Protein AF-A0A2J6TN64-F1 (afdb_monomer_lite)

Structure (mmCIF, N/CA/C/O backbone):
data_AF-A0A2J6TN64-F1
#
_entry.id   AF-A0A2J6TN64-F1
#
loop_
_atom_site.group_PDB
_atom_site.id
_atom_site.type_symbol
_atom_site.label_atom_id
_atom_site.label_alt_id
_atom_site.label_comp_id
_atom_site.label_asym_id
_atom_site.label_entity_id
_atom_site.label_seq_id
_atom_site.pdbx_PDB_ins_code
_atom_site.Cartn_x
_atom_site.Cartn_y
_atom_site.Cartn_z
_atom_site.occupancy
_atom_site.B_iso_or_equiv
_atom_site.auth_seq_id
_atom_site.auth_comp_id
_atom_site.auth_asym_id
_atom_site.auth_atom_id
_atom_site.pdbx_PDB_model_num
ATOM 1 N N . MET A 1 1 ? 0.799 -20.454 -31.797 1.00 39.75 1 MET A N 1
ATOM 2 C CA . MET A 1 1 ? 1.927 -19.644 -31.284 1.00 39.75 1 MET A CA 1
ATOM 3 C C . MET A 1 1 ? 2.114 -18.405 -32.165 1.00 39.75 1 MET A C 1
ATOM 5 O O . MET A 1 1 ? 2.986 -18.404 -33.017 1.00 39.75 1 MET A O 1
ATOM 9 N N . GLY A 1 2 ? 1.266 -17.380 -32.030 1.00 39.69 2 GLY A N 1
ATOM 10 C CA . GLY A 1 2 ? 1.306 -16.207 -32.927 1.00 39.69 2 GLY A CA 1
ATOM 11 C C . GLY A 1 2 ? 0.746 -14.909 -32.337 1.00 39.69 2 GLY A C 1
ATOM 12 O O . GLY A 1 2 ? 0.445 -13.989 -33.087 1.00 39.69 2 GLY A O 1
ATOM 13 N N . GLY A 1 3 ? 0.575 -14.835 -31.012 1.00 35.00 3 GLY A N 1
ATOM 14 C CA . GLY A 1 3 ? -0.055 -13.685 -30.347 1.00 35.00 3 GLY A CA 1
ATOM 15 C C . GLY A 1 3 ? 0.912 -12.594 -29.879 1.00 35.00 3 GLY A C 1
ATOM 16 O O . GLY A 1 3 ? 0.509 -11.448 -29.757 1.00 35.00 3 GLY A O 1
ATOM 17 N N . LEU A 1 4 ? 2.193 -12.913 -29.657 1.00 39.94 4 LEU A N 1
ATOM 18 C CA . LEU A 1 4 ? 3.147 -11.975 -29.040 1.00 39.94 4 LEU A CA 1
ATOM 19 C C . LEU A 1 4 ? 3.969 -11.158 -30.049 1.00 39.94 4 LEU A C 1
ATOM 21 O O . LEU A 1 4 ? 4.579 -10.164 -29.673 1.00 39.94 4 LEU A O 1
ATOM 25 N N . ALA A 1 5 ? 3.957 -11.522 -31.336 1.00 38.16 5 ALA A N 1
ATOM 26 C CA . ALA A 1 5 ? 4.743 -10.835 -32.367 1.00 38.16 5 ALA A CA 1
ATOM 27 C C . ALA A 1 5 ? 4.304 -9.373 -32.601 1.00 38.16 5 ALA A C 1
ATOM 29 O O . ALA A 1 5 ? 5.101 -8.548 -33.038 1.00 38.16 5 ALA A O 1
ATOM 30 N N . TRP A 1 6 ? 3.058 -9.036 -32.267 1.00 38.97 6 TRP A N 1
ATOM 31 C CA . TRP A 1 6 ? 2.484 -7.704 -32.473 1.00 38.97 6 TRP A CA 1
ATOM 32 C C . TRP A 1 6 ? 2.917 -6.703 -31.392 1.00 38.97 6 TRP A C 1
ATOM 34 O O . TRP A 1 6 ? 2.994 -5.511 -31.667 1.00 38.97 6 TRP A O 1
ATOM 44 N N . ILE A 1 7 ? 3.272 -7.182 -30.192 1.00 45.69 7 ILE A N 1
ATOM 45 C CA . ILE A 1 7 ? 3.769 -6.336 -29.092 1.00 45.69 7 ILE A CA 1
ATOM 46 C C . ILE A 1 7 ? 5.156 -5.773 -29.443 1.00 45.69 7 ILE A C 1
ATOM 48 O O . ILE A 1 7 ? 5.442 -4.608 -29.182 1.00 45.69 7 ILE A O 1
ATOM 52 N N . PHE A 1 8 ? 5.992 -6.559 -30.131 1.00 43.53 8 PHE A N 1
ATOM 53 C CA . PHE A 1 8 ? 7.338 -6.141 -30.534 1.00 43.53 8 PHE A CA 1
ATOM 54 C C . PHE A 1 8 ? 7.358 -5.150 -31.708 1.00 43.53 8 PHE A C 1
ATOM 56 O O . PHE A 1 8 ? 8.301 -4.371 -31.830 1.00 43.53 8 PHE A O 1
ATOM 63 N N . ALA A 1 9 ? 6.314 -5.119 -32.542 1.00 42.94 9 ALA A N 1
ATOM 64 C CA . ALA A 1 9 ? 6.225 -4.197 -33.678 1.00 42.94 9 ALA A CA 1
ATOM 65 C C . ALA A 1 9 ? 5.895 -2.743 -33.277 1.00 42.94 9 ALA A C 1
ATOM 67 O O . ALA A 1 9 ? 6.009 -1.842 -34.106 1.00 42.94 9 ALA A O 1
ATOM 68 N N . LEU A 1 10 ? 5.510 -2.499 -32.019 1.00 42.12 10 LEU A N 1
ATOM 69 C CA . LEU A 1 10 ? 5.161 -1.169 -31.503 1.00 42.12 10 LEU A CA 1
ATOM 70 C C . LEU A 1 10 ? 6.298 -0.493 -30.719 1.00 42.12 10 LEU A C 1
ATOM 72 O O . LEU A 1 10 ? 6.188 0.684 -30.387 1.00 42.12 10 LEU A O 1
ATOM 76 N N . LEU A 1 11 ? 7.410 -1.186 -30.451 1.00 44.09 11 LEU A N 1
ATOM 77 C CA . LEU A 1 11 ? 8.512 -0.626 -29.660 1.00 44.09 11 LEU A CA 1
ATOM 78 C C . LEU A 1 11 ? 9.186 0.639 -30.236 1.00 44.09 11 LEU A C 1
ATOM 80 O O . LEU A 1 11 ? 9.565 1.482 -29.426 1.00 44.09 11 LEU A O 1
ATOM 84 N N . PRO A 1 12 ? 9.306 0.868 -31.562 1.00 44.53 12 PRO A N 1
ATOM 85 C CA . PRO A 1 12 ? 9.834 2.142 -32.058 1.00 44.53 12 PRO A CA 1
ATOM 86 C C . PRO A 1 12 ? 8.801 3.291 -32.041 1.00 44.53 12 PRO A C 1
ATOM 88 O O . PRO A 1 12 ? 9.104 4.374 -32.531 1.00 44.53 12 PRO A O 1
ATOM 91 N N . LEU A 1 13 ? 7.594 3.088 -31.491 1.00 45.88 13 LEU A N 1
ATOM 92 C CA . LEU A 1 13 ? 6.501 4.075 -31.464 1.00 45.88 13 LEU A CA 1
ATOM 93 C C . LEU A 1 13 ? 6.151 4.616 -30.067 1.00 45.88 13 LEU A C 1
ATOM 95 O O . LEU A 1 13 ? 5.188 5.372 -29.951 1.00 45.88 13 LEU A O 1
ATOM 99 N N . PHE A 1 14 ? 6.912 4.290 -29.016 1.00 48.31 14 PHE A N 1
ATOM 100 C CA . PHE A 1 14 ? 6.683 4.844 -27.675 1.00 48.31 14 PHE A CA 1
ATOM 101 C C . PHE A 1 14 ? 7.684 5.962 -27.341 1.00 48.31 14 PHE A C 1
ATOM 103 O O . PHE A 1 14 ? 8.689 5.703 -26.687 1.00 48.31 14 PHE A O 1
ATOM 110 N N . PRO A 1 15 ? 7.406 7.234 -27.686 1.00 53.50 15 PRO A N 1
ATOM 111 C CA . PRO A 1 15 ? 8.149 8.369 -27.138 1.00 53.50 15 PRO A CA 1
ATOM 112 C C . PRO A 1 15 ? 7.753 8.674 -25.680 1.00 53.50 15 PRO A C 1
ATOM 114 O O . PRO A 1 15 ? 8.078 9.742 -25.164 1.00 53.50 15 PRO A O 1
ATOM 117 N N . ARG A 1 16 ? 6.992 7.791 -25.014 1.00 63.69 16 ARG A N 1
ATOM 118 C CA . ARG A 1 16 ? 6.484 8.008 -23.657 1.00 63.69 16 ARG A CA 1
ATOM 119 C C . ARG A 1 16 ? 6.961 6.909 -22.712 1.00 63.69 16 ARG A C 1
ATOM 121 O O . ARG A 1 16 ? 6.897 5.739 -23.088 1.00 63.69 16 ARG A O 1
ATOM 128 N N . PRO A 1 17 ? 7.421 7.276 -21.505 1.00 79.62 17 PRO A N 1
ATOM 129 C CA . PRO A 1 17 ? 7.744 6.303 -20.476 1.00 79.62 17 PRO A CA 1
ATOM 130 C C . PRO A 1 17 ? 6.512 5.459 -20.143 1.00 79.62 17 PRO A C 1
ATOM 132 O O . PRO A 1 17 ? 5.396 5.976 -20.107 1.00 79.62 17 PRO A O 1
ATOM 135 N N . ILE A 1 18 ? 6.727 4.167 -19.902 1.00 87.75 18 ILE A N 1
ATOM 136 C CA . ILE A 1 18 ? 5.702 3.282 -19.342 1.00 87.75 18 ILE A CA 1
ATOM 137 C C . ILE A 1 18 ? 5.870 3.348 -17.830 1.00 87.75 18 ILE A C 1
ATOM 139 O O . ILE A 1 18 ? 6.932 2.980 -17.334 1.00 87.75 18 ILE A O 1
ATOM 143 N N . SER A 1 19 ? 4.864 3.827 -17.108 1.00 89.88 19 SER A N 1
ATOM 144 C CA . SER A 1 19 ? 4.916 3.991 -15.655 1.00 89.88 19 SER A CA 1
ATOM 145 C C . SER A 1 19 ? 3.785 3.243 -14.971 1.00 89.88 19 SER A C 1
ATOM 147 O O . SER A 1 19 ? 2.690 3.196 -15.509 1.00 89.88 19 SER A O 1
ATOM 149 N N . ILE A 1 20 ? 4.043 2.684 -13.793 1.00 91.19 20 ILE A N 1
ATOM 150 C CA . ILE A 1 20 ? 3.015 2.158 -12.893 1.00 91.19 20 ILE A CA 1
ATOM 151 C C . ILE A 1 20 ? 3.093 2.944 -11.599 1.00 91.19 20 ILE A C 1
ATOM 153 O O . ILE A 1 20 ? 4.170 3.033 -11.007 1.00 91.19 20 ILE A O 1
ATOM 157 N N . GLU A 1 21 ? 1.959 3.468 -11.156 1.00 92.88 21 GLU A N 1
ATOM 158 C CA . GLU A 1 21 ? 1.824 4.170 -9.886 1.00 92.88 21 GLU A CA 1
ATOM 159 C C . GLU A 1 21 ? 0.807 3.438 -9.011 1.00 92.88 21 GLU A C 1
ATOM 161 O O . GLU A 1 21 ? -0.343 3.246 -9.384 1.00 92.88 21 GLU A O 1
ATOM 166 N N . LEU A 1 22 ? 1.240 2.994 -7.836 1.00 93.50 22 LEU A N 1
ATOM 167 C CA . LEU A 1 22 ? 0.398 2.308 -6.866 1.00 93.50 22 LEU A CA 1
ATOM 168 C C . LEU A 1 22 ? 0.333 3.149 -5.602 1.00 93.50 22 LEU A C 1
ATOM 170 O O . LEU A 1 22 ? 1.370 3.486 -5.032 1.00 93.50 22 LEU A O 1
ATOM 174 N N . ALA A 1 23 ? -0.872 3.423 -5.118 1.00 93.56 23 ALA A N 1
ATOM 175 C CA . ALA A 1 23 ? -1.094 3.939 -3.773 1.00 93.56 23 ALA A CA 1
ATOM 176 C C . ALA A 1 23 ? -1.650 2.811 -2.907 1.00 93.56 23 ALA A C 1
ATOM 178 O O . ALA A 1 23 ? -2.445 2.010 -3.371 1.00 93.56 23 ALA A O 1
ATOM 179 N N . PHE A 1 24 ? -1.254 2.694 -1.648 1.00 93.62 24 PHE A N 1
ATOM 180 C CA . PHE A 1 24 ? -1.770 1.627 -0.790 1.00 93.62 24 PHE A CA 1
ATOM 181 C C . PHE A 1 24 ? -1.695 2.005 0.679 1.00 93.62 24 PHE A C 1
ATOM 183 O O . PHE A 1 24 ? -1.052 2.983 1.054 1.00 93.62 24 PHE A O 1
ATOM 190 N N . TYR A 1 25 ? -2.362 1.216 1.515 1.00 93.19 25 TYR A N 1
ATOM 191 C CA . TYR A 1 25 ? -2.269 1.342 2.961 1.00 93.19 25 TYR A CA 1
ATOM 192 C C . TYR A 1 25 ? -1.431 0.209 3.531 1.00 93.19 25 TYR A C 1
ATOM 194 O O . TYR A 1 25 ? -1.505 -0.926 3.065 1.00 93.19 25 TYR A O 1
ATOM 202 N N . ASP A 1 26 ? -0.660 0.523 4.563 1.00 91.06 26 ASP A N 1
ATOM 203 C CA . ASP A 1 26 ? 0.123 -0.453 5.305 1.00 91.06 26 ASP A CA 1
ATOM 204 C C . ASP A 1 26 ? 0.009 -0.218 6.815 1.00 91.06 26 ASP A C 1
ATOM 206 O O . ASP A 1 26 ? -0.208 0.910 7.271 1.00 91.06 26 ASP A O 1
ATOM 210 N N . LEU A 1 27 ? 0.178 -1.296 7.582 1.00 89.38 27 LEU A N 1
ATOM 211 C CA . LEU A 1 27 ? 0.359 -1.255 9.024 1.00 89.38 27 LEU A CA 1
ATOM 212 C C . LEU A 1 27 ? 1.843 -1.180 9.362 1.00 89.38 27 LEU A C 1
ATOM 214 O O . LEU A 1 27 ? 2.616 -2.096 9.066 1.00 89.38 27 LEU A O 1
ATOM 218 N N . ILE A 1 28 ? 2.219 -0.108 10.048 1.00 85.69 28 ILE A N 1
ATOM 219 C CA . ILE A 1 28 ? 3.572 0.087 10.565 1.00 85.69 28 ILE A CA 1
ATOM 220 C C . ILE A 1 28 ? 3.554 0.121 12.084 1.00 85.69 28 ILE A C 1
ATOM 222 O O . ILE A 1 28 ? 2.599 0.600 12.689 1.00 85.69 28 ILE A O 1
ATOM 226 N N . THR A 1 29 ? 4.636 -0.345 12.697 1.00 85.25 29 THR A N 1
ATOM 227 C CA . THR A 1 29 ? 4.821 -0.292 14.147 1.00 85.25 29 THR A CA 1
ATOM 228 C C . THR A 1 29 ? 5.985 0.636 14.452 1.00 85.25 29 THR A C 1
ATOM 230 O O . THR A 1 29 ? 7.123 0.335 14.098 1.00 85.25 29 THR A O 1
ATOM 233 N N . THR A 1 30 ? 5.715 1.755 15.117 1.00 80.56 30 THR A N 1
ATOM 234 C CA . THR A 1 30 ? 6.707 2.814 15.363 1.00 80.56 30 THR A CA 1
ATOM 235 C C . THR A 1 30 ? 6.557 3.402 16.767 1.00 80.56 30 THR A C 1
ATOM 237 O O . THR A 1 30 ? 5.562 3.164 17.460 1.00 80.56 30 THR A O 1
ATOM 240 N N . LYS A 1 31 ? 7.576 4.128 17.236 1.00 81.25 31 LYS A N 1
ATOM 241 C CA . LYS A 1 31 ? 7.518 4.847 18.514 1.00 81.25 31 LYS A CA 1
ATOM 242 C C . LYS A 1 31 ? 6.714 6.134 18.355 1.00 81.25 31 LYS A C 1
ATOM 244 O O . LYS A 1 31 ? 6.750 6.779 17.314 1.00 81.25 31 LYS A O 1
ATOM 249 N N . ASN A 1 32 ? 6.063 6.585 19.426 1.00 74.06 32 ASN A N 1
ATOM 250 C CA . ASN A 1 32 ? 5.296 7.837 19.382 1.00 74.06 32 ASN A CA 1
ATOM 251 C C . ASN A 1 32 ? 6.161 9.067 19.037 1.00 74.06 32 ASN A C 1
ATOM 253 O O . ASN A 1 32 ? 5.647 10.018 18.472 1.00 74.06 32 ASN A O 1
ATOM 257 N N . SER A 1 33 ? 7.464 9.049 19.336 1.00 75.75 33 SER A N 1
ATOM 258 C CA . SER A 1 33 ? 8.402 10.123 18.968 1.00 75.75 33 SER A CA 1
ATOM 259 C C . SER A 1 33 ? 8.728 10.181 17.472 1.00 75.75 33 SER A C 1
ATOM 261 O O . SER A 1 33 ? 9.169 11.211 16.981 1.00 75.75 33 SER A O 1
ATOM 263 N N . GLU A 1 34 ? 8.555 9.075 16.749 1.00 76.12 34 GLU A N 1
ATOM 264 C CA . GLU A 1 34 ? 8.779 8.985 15.299 1.00 76.12 34 GLU A CA 1
ATOM 265 C C . GLU A 1 34 ? 7.506 9.344 14.509 1.00 76.12 34 GLU A C 1
ATOM 267 O O . GLU A 1 34 ? 7.570 9.597 13.308 1.00 76.12 34 GL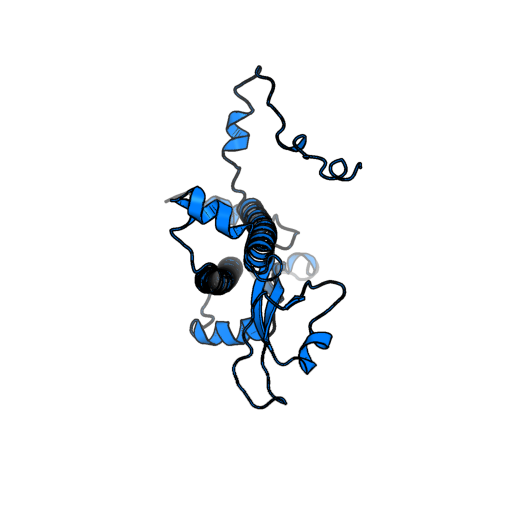U A O 1
ATOM 272 N N . LEU A 1 35 ? 6.359 9.423 15.197 1.00 69.62 35 LEU A N 1
ATOM 273 C CA . LEU A 1 35 ? 5.040 9.707 14.632 1.00 69.62 35 LEU A CA 1
ATOM 274 C C . LEU A 1 35 ? 4.995 11.026 13.860 1.00 69.62 35 LEU A C 1
ATOM 276 O O . LEU A 1 35 ? 4.463 11.079 12.752 1.00 69.62 35 LEU A O 1
ATOM 280 N N . ASP A 1 36 ? 5.534 12.087 14.455 1.00 71.62 36 ASP A N 1
ATOM 281 C CA . ASP A 1 36 ? 5.460 13.428 13.875 1.00 71.62 36 ASP A CA 1
ATOM 282 C C . ASP A 1 36 ? 6.333 13.551 12.621 1.00 71.62 36 ASP A C 1
ATOM 284 O O . ASP A 1 36 ? 6.023 14.344 11.740 1.00 71.62 36 ASP A O 1
ATOM 288 N N . ASN A 1 37 ? 7.354 12.699 12.482 1.00 74.50 37 ASN A N 1
ATOM 289 C CA . ASN A 1 37 ? 8.202 12.652 11.290 1.00 74.50 37 ASN A CA 1
ATOM 290 C C . ASN A 1 37 ? 7.531 11.923 10.115 1.00 74.50 37 ASN A C 1
ATOM 292 O O . ASN A 1 37 ? 7.931 12.104 8.968 1.00 74.50 37 ASN A O 1
ATOM 296 N N . LEU A 1 38 ? 6.543 11.068 10.396 1.00 68.62 38 LEU A N 1
ATOM 297 C CA . LEU A 1 38 ? 5.831 10.283 9.384 1.00 68.62 38 LEU A CA 1
ATOM 298 C C . LEU A 1 38 ? 4.609 11.015 8.829 1.00 68.62 38 LEU A C 1
ATOM 300 O O . LEU A 1 38 ? 4.141 10.701 7.734 1.00 68.62 38 LEU A O 1
ATOM 304 N N . LYS A 1 39 ? 4.084 11.990 9.575 1.00 69.25 39 LYS A N 1
ATOM 305 C CA . LYS A 1 39 ? 3.025 12.865 9.086 1.00 69.25 39 LYS A CA 1
ATOM 306 C C . LYS A 1 39 ? 3.631 13.898 8.156 1.00 69.25 39 LYS A C 1
ATOM 308 O O . LYS A 1 39 ? 4.452 14.715 8.552 1.00 69.25 39 LYS A O 1
ATOM 313 N N . THR A 1 40 ? 3.181 13.877 6.916 1.00 71.81 40 THR A N 1
ATOM 314 C CA . THR A 1 40 ? 3.464 14.938 5.953 1.00 71.81 40 THR A CA 1
ATOM 315 C C . THR A 1 40 ? 2.136 15.472 5.442 1.00 71.81 40 THR A C 1
ATOM 317 O O . THR A 1 40 ? 1.114 14.796 5.565 1.00 71.81 40 THR A O 1
ATOM 320 N N . ASP A 1 41 ? 2.144 16.647 4.820 1.00 75.44 41 ASP A N 1
ATOM 321 C CA . ASP A 1 41 ? 0.937 17.211 4.200 1.00 75.44 41 ASP A CA 1
ATOM 322 C C . ASP A 1 41 ? 0.382 16.330 3.063 1.00 75.44 41 ASP A C 1
ATOM 324 O O . ASP A 1 41 ? -0.765 16.487 2.650 1.00 75.44 41 ASP A O 1
ATOM 328 N N . TYR A 1 42 ? 1.190 15.385 2.571 1.00 69.31 42 TYR A N 1
ATOM 329 C CA . TYR A 1 42 ? 0.887 14.535 1.421 1.00 69.31 42 TYR A CA 1
ATOM 330 C C . TYR A 1 42 ? 0.520 13.096 1.808 1.00 69.31 42 TYR A C 1
ATOM 332 O O . TYR A 1 42 ? -0.282 12.466 1.124 1.00 69.31 42 TYR A O 1
ATOM 340 N N . TRP A 1 43 ? 1.072 12.572 2.908 1.00 76.75 43 TRP A N 1
ATOM 341 C CA . TRP A 1 43 ? 0.868 11.185 3.335 1.00 76.75 43 TRP A CA 1
ATOM 342 C C . TRP A 1 43 ? -0.033 11.101 4.562 1.00 76.75 43 TRP A C 1
ATOM 344 O O . TRP A 1 43 ? 0.306 11.579 5.648 1.00 76.75 43 TRP A O 1
ATOM 354 N N . LYS A 1 44 ? -1.176 10.426 4.402 1.00 85.00 44 LYS A N 1
ATOM 355 C CA . LYS A 1 44 ? -2.109 10.156 5.499 1.00 85.00 44 LYS A CA 1
ATOM 356 C C . LYS A 1 44 ? -1.519 9.092 6.427 1.00 85.00 44 LYS A C 1
ATOM 358 O O . LYS A 1 44 ? -1.309 7.954 6.015 1.00 85.00 44 LYS A O 1
ATOM 363 N N . ALA A 1 45 ? -1.301 9.438 7.691 1.00 87.44 45 ALA A N 1
ATOM 364 C CA . ALA A 1 45 ? -0.836 8.511 8.719 1.00 87.44 45 ALA A CA 1
ATOM 365 C C . ALA A 1 45 ? -1.611 8.723 10.025 1.00 87.44 45 ALA A C 1
ATOM 367 O O . ALA A 1 45 ? -1.744 9.853 10.506 1.00 87.44 45 ALA A O 1
ATOM 368 N N . GLY A 1 46 ? -2.112 7.637 10.614 1.00 85.94 46 GLY A N 1
ATOM 369 C CA . GLY A 1 46 ? -2.947 7.698 11.811 1.00 85.94 46 GLY A CA 1
ATOM 370 C C . GLY A 1 46 ? -2.790 6.487 12.721 1.00 85.94 46 GLY A C 1
ATOM 371 O O . GLY A 1 46 ? -2.482 5.384 12.274 1.00 85.94 46 GLY A O 1
ATOM 372 N N . LYS A 1 47 ? -3.017 6.702 14.021 1.00 85.75 47 LYS A N 1
ATOM 373 C CA . LYS A 1 47 ? -3.129 5.609 14.994 1.00 85.75 47 LYS A CA 1
ATOM 374 C C . LYS A 1 47 ? -4.378 4.788 14.688 1.00 85.75 47 LYS A C 1
ATOM 376 O O . LYS A 1 47 ? -5.409 5.353 14.321 1.00 85.75 47 LYS A O 1
ATOM 381 N N . ILE A 1 48 ? -4.278 3.477 14.861 1.00 86.56 48 ILE A N 1
ATOM 382 C CA . ILE A 1 48 ? -5.420 2.576 14.698 1.00 86.56 48 ILE A CA 1
ATOM 383 C C . ILE A 1 48 ? -6.238 2.483 15.988 1.00 86.56 48 ILE A C 1
ATOM 385 O O . ILE A 1 48 ? -5.748 2.773 17.083 1.00 86.56 48 ILE A O 1
ATOM 389 N N . TYR A 1 49 ? -7.514 2.136 15.855 1.00 78.69 49 TYR A N 1
ATOM 390 C CA . TYR A 1 49 ? -8.447 2.120 16.978 1.00 78.69 49 TYR A CA 1
ATOM 391 C C . TYR A 1 49 ? -8.164 0.946 17.931 1.00 78.69 49 TYR A C 1
ATOM 393 O O . TYR A 1 49 ? -7.836 -0.150 17.502 1.00 78.69 49 TYR A O 1
ATOM 401 N N . SER A 1 50 ? -8.316 1.127 19.245 1.00 66.06 50 SER A N 1
ATOM 402 C CA . SER A 1 50 ? -8.089 0.044 20.226 1.00 66.06 50 SER A CA 1
ATOM 403 C C . SER A 1 50 ? -6.696 -0.611 20.171 1.00 66.06 50 SER A C 1
ATOM 405 O O . SER A 1 50 ? -6.560 -1.774 20.542 1.00 66.06 50 SER A O 1
ATOM 407 N N . ASP A 1 51 ? -5.652 0.104 19.738 1.00 66.00 51 ASP A N 1
ATOM 408 C CA . ASP A 1 51 ? -4.294 -0.430 19.820 1.00 66.00 51 ASP A CA 1
ATOM 409 C C . ASP A 1 51 ? -3.870 -0.533 21.292 1.00 66.00 51 ASP A C 1
ATOM 411 O O . ASP A 1 51 ? -3.534 0.461 21.940 1.00 66.00 51 ASP A O 1
ATOM 415 N N . VAL A 1 52 ? -3.967 -1.741 21.851 1.00 58.72 52 VAL A N 1
ATOM 416 C CA . VAL A 1 52 ? -3.445 -2.040 23.181 1.00 58.72 52 VAL A CA 1
ATOM 417 C C . VAL A 1 52 ? -1.933 -1.946 23.069 1.00 58.72 52 VAL A C 1
ATOM 419 O O . VAL A 1 52 ? -1.302 -2.763 22.402 1.00 58.72 52 VAL A O 1
ATOM 422 N N . VAL A 1 53 ? -1.371 -0.912 23.694 1.00 56.12 53 VAL A N 1
ATOM 423 C CA . VAL A 1 53 ? 0.072 -0.701 23.810 1.00 56.12 53 VAL A CA 1
ATOM 424 C C . VAL A 1 53 ? 0.716 -2.027 24.196 1.00 56.12 53 VAL A C 1
ATOM 426 O O . VAL A 1 53 ? 0.419 -2.565 25.263 1.00 56.12 53 VAL A O 1
ATOM 429 N N . LEU A 1 54 ? 1.582 -2.570 23.332 1.00 55.44 54 LEU A N 1
ATOM 430 C CA . LEU A 1 54 ? 2.423 -3.698 23.722 1.00 55.44 54 LEU A CA 1
ATOM 431 C C . LEU A 1 54 ? 3.167 -3.263 24.990 1.00 55.44 54 LEU A C 1
ATOM 433 O O . LEU A 1 54 ? 3.870 -2.248 24.926 1.00 55.44 54 LEU A O 1
ATOM 437 N N . PRO A 1 55 ? 2.998 -3.959 26.131 1.00 50.28 55 PRO A N 1
ATOM 438 C CA . PRO A 1 55 ? 3.532 -3.525 27.409 1.00 50.28 55 PRO A CA 1
ATOM 439 C C . PRO A 1 55 ? 5.052 -3.608 27.337 1.00 50.28 55 PRO A C 1
ATOM 441 O O . PRO A 1 55 ? 5.679 -4.635 27.569 1.00 50.28 55 PRO A O 1
ATOM 444 N N . THR A 1 56 ? 5.644 -2.496 26.945 1.00 56.12 56 THR A N 1
ATOM 445 C CA . THR A 1 56 ? 7.060 -2.206 27.059 1.00 56.12 56 THR A CA 1
ATOM 446 C C . THR A 1 56 ? 7.128 -0.942 27.884 1.00 56.12 56 THR A C 1
ATOM 448 O O . THR A 1 56 ? 6.266 -0.075 27.736 1.00 56.12 56 THR A O 1
ATOM 451 N N . GLU A 1 57 ? 8.096 -0.893 28.800 1.00 58.84 57 GLU A N 1
ATOM 452 C CA . GLU A 1 57 ? 8.311 0.221 29.725 1.00 58.84 57 GLU A CA 1
ATOM 453 C C . GLU A 1 57 ? 8.011 1.567 29.056 1.00 58.84 57 GLU A C 1
ATOM 455 O O . GLU A 1 57 ? 8.415 1.772 27.912 1.00 58.84 57 GLU A O 1
ATOM 460 N N . GLU A 1 58 ? 7.298 2.460 29.749 1.00 58.91 58 GLU A N 1
ATOM 461 C CA . GLU A 1 58 ? 6.599 3.646 29.212 1.00 58.91 58 GLU A CA 1
ATOM 462 C C . GLU A 1 58 ? 7.405 4.518 28.221 1.00 58.91 58 GLU A C 1
ATOM 464 O O . GLU A 1 58 ? 6.818 5.222 27.402 1.00 58.91 58 GLU A O 1
ATOM 469 N N . SER A 1 59 ? 8.742 4.442 28.223 1.00 59.00 59 SER A N 1
ATOM 470 C CA . SER A 1 59 ? 9.614 5.133 27.260 1.00 59.00 59 SER A CA 1
ATOM 471 C C . SER A 1 59 ? 9.741 4.472 25.871 1.00 59.00 59 SER A C 1
ATOM 473 O O . SER A 1 59 ? 10.233 5.109 24.939 1.00 59.00 59 SER A O 1
ATOM 475 N N . ASN A 1 60 ? 9.301 3.221 25.693 1.00 65.31 60 ASN A N 1
ATOM 476 C CA . ASN A 1 60 ? 9.467 2.431 24.462 1.00 65.31 60 ASN A CA 1
ATOM 477 C C . ASN A 1 60 ? 8.155 1.906 23.863 1.00 65.31 60 ASN A C 1
ATOM 479 O O . ASN A 1 60 ? 8.203 1.085 22.944 1.00 65.31 60 ASN A O 1
ATOM 483 N N . ALA A 1 61 ? 7.008 2.407 24.331 1.00 67.81 61 ALA A N 1
ATOM 484 C CA . ALA A 1 61 ? 5.700 2.056 23.792 1.00 67.81 61 ALA A CA 1
ATOM 485 C C . ALA A 1 61 ? 5.672 2.216 22.261 1.00 67.81 61 ALA A C 1
ATOM 487 O O . ALA A 1 61 ? 5.875 3.309 21.715 1.00 67.81 61 ALA A O 1
ATOM 488 N N . ARG A 1 62 ? 5.436 1.098 21.573 1.00 73.50 62 ARG A N 1
ATOM 489 C CA . ARG A 1 62 ? 5.251 1.050 20.125 1.00 73.50 62 ARG A CA 1
ATOM 490 C C . ARG A 1 62 ? 3.766 1.031 19.810 1.00 73.50 62 ARG A C 1
ATOM 492 O O . ARG A 1 62 ? 3.014 0.294 20.439 1.00 73.50 62 ARG A O 1
ATOM 499 N N . TYR A 1 63 ? 3.389 1.822 18.818 1.00 78.12 63 TYR A N 1
ATOM 500 C CA . TYR A 1 63 ? 2.026 1.919 18.326 1.00 78.12 63 TYR A CA 1
ATOM 501 C C . TYR A 1 63 ? 1.986 1.402 16.898 1.00 78.12 63 TYR A C 1
ATOM 503 O O . TYR A 1 63 ? 2.871 1.709 16.091 1.00 78.12 63 TYR A O 1
ATOM 511 N N . ARG A 1 64 ? 0.950 0.630 16.598 1.00 85.81 64 ARG A N 1
ATOM 512 C CA . ARG A 1 64 ? 0.561 0.301 15.240 1.00 85.81 64 ARG A CA 1
ATOM 513 C C . ARG A 1 64 ? -0.172 1.491 14.634 1.00 85.81 64 ARG A C 1
ATOM 515 O O . ARG A 1 64 ? -0.986 2.171 15.266 1.00 85.81 64 ARG A O 1
ATOM 522 N N . MET A 1 65 ? 0.133 1.751 13.379 1.00 86.94 65 MET A N 1
ATOM 523 C CA . MET A 1 65 ? -0.429 2.854 12.626 1.00 86.94 65 MET A CA 1
ATOM 524 C C . MET A 1 65 ? -0.829 2.395 11.245 1.00 86.94 65 MET A C 1
ATOM 526 O O . MET A 1 65 ? -0.132 1.590 10.634 1.00 86.94 65 MET A O 1
ATOM 530 N N . LEU A 1 66 ? -1.910 2.982 10.751 1.00 91.00 66 LEU A N 1
ATOM 531 C CA . LEU A 1 66 ? -2.303 2.872 9.364 1.00 91.00 66 LEU A CA 1
ATOM 532 C C . LEU A 1 66 ? -1.703 4.048 8.598 1.00 91.00 66 LEU A C 1
ATOM 534 O O . LEU A 1 66 ? -1.954 5.212 8.929 1.00 91.00 66 LEU A O 1
ATOM 538 N N . CYS A 1 67 ? -0.912 3.738 7.578 1.00 89.88 67 CYS A N 1
ATOM 539 C CA . CYS A 1 67 ? -0.213 4.727 6.772 1.00 89.88 67 CYS A CA 1
ATOM 540 C C . CYS A 1 67 ? -0.490 4.506 5.294 1.00 89.88 67 CYS A C 1
ATOM 542 O O . CYS A 1 67 ? -0.364 3.390 4.797 1.00 89.88 67 CYS A O 1
ATOM 544 N N . GLN A 1 68 ? -0.815 5.588 4.595 1.00 91.12 68 GLN A N 1
ATOM 545 C CA . GLN A 1 68 ? -0.821 5.618 3.145 1.00 91.12 68 GLN A CA 1
ATOM 546 C C . GLN A 1 68 ? 0.622 5.654 2.635 1.00 91.12 68 GLN A C 1
ATOM 548 O O . GLN A 1 68 ? 1.472 6.367 3.174 1.00 91.12 68 GLN A O 1
ATOM 553 N N . ARG A 1 69 ? 0.891 4.874 1.597 1.00 89.94 69 ARG A N 1
ATOM 554 C CA . ARG A 1 69 ? 2.179 4.729 0.924 1.00 89.94 69 ARG A CA 1
ATOM 555 C C . ARG A 1 69 ? 1.961 4.770 -0.579 1.00 89.94 69 ARG A C 1
ATOM 557 O O . ARG A 1 69 ? 0.843 4.555 -1.048 1.00 89.94 69 ARG A O 1
ATOM 564 N N . ALA A 1 70 ? 3.035 5.005 -1.322 1.00 92.00 70 ALA A N 1
ATOM 565 C CA . ALA A 1 70 ? 3.029 4.801 -2.758 1.00 92.00 70 ALA A CA 1
ATOM 566 C C . ALA A 1 70 ? 4.287 4.102 -3.244 1.00 92.00 70 ALA A C 1
ATOM 568 O O . ALA A 1 70 ? 5.334 4.132 -2.595 1.00 92.00 70 ALA A O 1
ATOM 569 N N . TYR A 1 71 ? 4.135 3.486 -4.403 1.00 92.62 71 TYR A N 1
ATOM 570 C CA . TYR A 1 71 ? 5.178 2.865 -5.184 1.00 92.62 71 TYR A CA 1
ATOM 571 C C . TYR A 1 71 ? 5.027 3.335 -6.626 1.00 92.62 71 TYR A C 1
ATOM 573 O O . TYR A 1 71 ? 3.930 3.266 -7.177 1.00 92.62 71 TYR A O 1
ATOM 581 N N . SER A 1 72 ? 6.116 3.779 -7.240 1.00 92.94 72 SER A N 1
ATOM 582 C CA . SER A 1 72 ? 6.118 4.165 -8.647 1.00 92.94 72 SER A CA 1
ATOM 583 C C . SER A 1 72 ? 7.290 3.518 -9.360 1.00 92.94 72 SER A C 1
ATOM 585 O O . SER A 1 72 ? 8.419 3.557 -8.874 1.00 92.94 72 SER A O 1
ATOM 587 N N . ILE A 1 73 ? 7.044 2.953 -10.535 1.00 92.00 73 ILE A N 1
ATOM 588 C CA . ILE A 1 73 ? 8.096 2.416 -11.394 1.00 92.00 73 ILE A CA 1
ATOM 589 C C . ILE A 1 73 ? 7.901 2.894 -12.822 1.00 92.00 73 ILE A C 1
ATOM 591 O O . ILE A 1 73 ? 6.808 2.786 -13.363 1.00 92.00 73 ILE A O 1
ATOM 595 N N . SER A 1 74 ? 8.970 3.391 -13.439 1.00 91.25 74 SER A N 1
ATOM 596 C CA . SER A 1 74 ? 8.947 3.933 -14.794 1.00 91.25 74 SER A CA 1
ATOM 597 C C . SER A 1 74 ? 10.031 3.307 -15.655 1.00 91.25 74 SER A C 1
ATOM 599 O O . SER A 1 74 ? 11.205 3.291 -15.291 1.00 91.25 74 SER A O 1
ATOM 601 N N . PHE A 1 75 ? 9.640 2.831 -16.827 1.00 89.88 75 PHE A N 1
ATOM 602 C CA . PHE A 1 75 ? 10.508 2.309 -17.866 1.00 89.88 75 PHE A CA 1
ATOM 603 C C . PHE A 1 75 ? 10.706 3.351 -18.964 1.00 89.88 75 PHE A C 1
ATOM 605 O O . PHE A 1 75 ? 9.748 3.851 -19.557 1.00 89.88 75 PHE A O 1
ATOM 612 N N . ILE A 1 76 ? 11.970 3.658 -19.243 1.00 88.75 76 ILE A N 1
ATOM 613 C CA . ILE A 1 76 ? 12.393 4.635 -20.241 1.00 88.75 76 ILE A CA 1
ATOM 614 C C . ILE A 1 76 ? 13.316 3.919 -21.222 1.00 88.75 76 ILE A C 1
ATOM 616 O O . ILE A 1 76 ? 14.431 3.541 -20.865 1.00 88.75 76 ILE A O 1
ATOM 620 N N . ALA A 1 77 ? 12.863 3.742 -22.460 1.00 84.12 77 ALA A N 1
ATOM 621 C CA . ALA A 1 77 ? 13.714 3.289 -23.553 1.00 84.12 77 ALA A CA 1
ATOM 622 C C . ALA A 1 77 ? 14.344 4.501 -24.252 1.00 84.12 77 ALA A C 1
ATOM 624 O O . ALA A 1 77 ? 13.674 5.499 -24.505 1.00 84.12 77 ALA A O 1
ATOM 625 N N . SER A 1 78 ? 15.631 4.408 -24.572 1.00 78.44 78 SER A N 1
ATOM 626 C CA . SER A 1 78 ? 16.370 5.414 -25.330 1.00 78.44 78 SER A CA 1
ATOM 627 C C . SER A 1 78 ? 16.983 4.755 -26.557 1.00 78.44 78 SER A C 1
ATOM 629 O O . SER A 1 78 ? 17.751 3.798 -26.439 1.00 78.44 78 SER A O 1
ATOM 631 N N . SER A 1 79 ? 16.680 5.295 -27.736 1.00 67.81 79 SER A N 1
ATOM 632 C CA . SER A 1 79 ? 17.392 4.957 -28.967 1.00 67.81 79 SER A CA 1
ATOM 633 C C . SER A 1 79 ? 18.481 5.998 -29.220 1.00 67.81 79 SER A C 1
ATOM 635 O O . SER A 1 79 ? 18.207 7.196 -29.235 1.00 67.81 79 SER A O 1
ATOM 637 N N . GLU A 1 80 ? 19.718 5.559 -29.462 1.00 60.06 80 GLU A N 1
ATOM 638 C CA . GLU A 1 80 ? 20.821 6.446 -29.882 1.00 60.06 80 GLU A CA 1
ATOM 639 C C . GLU A 1 80 ? 20.543 7.184 -31.208 1.00 60.06 80 GLU A C 1
ATOM 641 O O . GLU A 1 80 ? 21.200 8.182 -31.513 1.00 60.06 80 GLU A O 1
ATOM 646 N N . SER A 1 81 ? 19.516 6.770 -31.962 1.00 53.97 81 SER A N 1
ATOM 647 C CA . SER A 1 81 ? 19.103 7.392 -33.225 1.00 53.97 81 SER A CA 1
ATOM 648 C C . SER A 1 81 ? 18.745 8.881 -33.115 1.00 53.97 81 SER A C 1
ATOM 650 O O . SER A 1 81 ? 18.781 9.573 -34.132 1.00 53.97 81 SER A O 1
ATOM 652 N N . GLU A 1 82 ? 18.393 9.397 -31.933 1.00 53.47 82 GLU A N 1
ATOM 653 C CA . GLU A 1 82 ? 18.026 10.814 -31.777 1.00 53.47 82 GLU A CA 1
ATOM 654 C C . GLU A 1 82 ? 19.232 11.750 -31.605 1.00 53.47 82 GLU A C 1
ATOM 656 O O . GLU A 1 82 ? 19.091 12.957 -31.800 1.00 53.47 82 GLU A O 1
ATOM 661 N N . ARG A 1 83 ? 20.426 11.230 -31.275 1.00 51.75 83 ARG A N 1
ATOM 662 C CA . ARG A 1 83 ? 21.625 12.067 -31.055 1.00 51.75 83 ARG A CA 1
ATOM 663 C C . ARG A 1 83 ? 22.693 11.955 -32.136 1.00 51.75 83 ARG A C 1
ATOM 665 O O . ARG A 1 83 ? 23.491 12.880 -32.250 1.00 51.75 83 ARG A O 1
ATOM 672 N N . ASP A 1 84 ? 22.705 10.883 -32.929 1.00 50.28 84 ASP A N 1
ATOM 673 C CA . ASP A 1 84 ? 23.870 10.538 -33.757 1.00 50.28 84 ASP A CA 1
ATOM 674 C C . ASP A 1 84 ? 23.611 10.527 -35.275 1.00 50.28 84 ASP A C 1
ATOM 676 O O . ASP A 1 84 ? 24.216 9.767 -36.030 1.00 50.28 84 ASP A O 1
ATOM 680 N N . SER A 1 85 ? 22.796 11.462 -35.780 1.00 52.59 85 SER A N 1
ATOM 681 C CA . SER A 1 85 ? 22.635 11.708 -37.232 1.00 52.59 85 SER A CA 1
ATOM 682 C C . SER A 1 85 ? 23.915 12.228 -37.933 1.00 52.59 85 SER A C 1
ATOM 684 O O . SER A 1 85 ? 23.863 12.659 -39.084 1.00 52.59 85 SER A O 1
ATOM 686 N N . LEU A 1 86 ? 25.075 12.184 -37.265 1.00 53.47 86 LEU A N 1
ATOM 687 C CA . LEU A 1 86 ? 26.371 12.671 -37.747 1.00 53.47 86 LEU A CA 1
ATOM 688 C C . LEU A 1 86 ? 27.487 11.608 -37.787 1.00 53.47 86 LEU A C 1
ATOM 690 O O . LEU A 1 86 ? 28.601 11.946 -38.192 1.00 53.47 86 LEU A O 1
ATOM 694 N N . ARG A 1 87 ? 27.243 10.335 -37.427 1.00 54.25 87 ARG A N 1
ATOM 695 C CA . ARG A 1 87 ? 28.284 9.287 -37.489 1.00 54.25 87 ARG A CA 1
ATOM 696 C C . ARG A 1 87 ? 27.882 8.076 -38.330 1.00 54.25 87 ARG A C 1
ATOM 698 O O . ARG A 1 87 ? 26.954 7.338 -38.036 1.00 54.25 87 ARG A O 1
ATOM 705 N N . ASN A 1 88 ? 28.635 7.897 -39.411 1.00 52.75 88 ASN A N 1
ATOM 706 C CA . ASN A 1 88 ? 28.488 6.837 -40.399 1.00 52.75 88 ASN A CA 1
ATOM 707 C C . ASN A 1 88 ? 28.790 5.423 -39.857 1.00 52.75 88 ASN A C 1
ATOM 709 O O . ASN A 1 88 ? 29.800 5.207 -39.195 1.00 52.75 88 ASN A O 1
ATOM 713 N N . HIS A 1 89 ? 27.975 4.484 -40.352 1.00 55.56 89 HIS A N 1
ATOM 714 C CA . HIS A 1 89 ? 28.219 3.066 -40.666 1.00 55.56 89 HIS A CA 1
ATOM 715 C C . HIS A 1 89 ? 28.351 1.997 -39.551 1.00 55.56 89 HIS A C 1
ATOM 717 O O . HIS A 1 89 ? 29.404 1.799 -38.953 1.00 55.56 89 HIS A O 1
ATOM 723 N N . SER A 1 90 ? 27.326 1.126 -39.537 1.00 56.47 90 SER A N 1
ATOM 724 C CA . SER A 1 90 ? 27.381 -0.355 -39.445 1.00 56.47 90 SER A CA 1
ATOM 725 C C . SER A 1 90 ? 27.231 -1.082 -38.103 1.00 56.47 90 SER A C 1
ATOM 727 O O . SER A 1 90 ? 27.446 -2.290 -38.062 1.00 56.47 90 SER A O 1
ATOM 729 N N . SER A 1 91 ? 26.742 -0.428 -37.055 1.00 60.69 91 SER A N 1
ATOM 730 C CA . SER A 1 91 ? 26.292 -1.135 -35.847 1.00 60.69 91 SER A CA 1
ATOM 731 C C . SER A 1 91 ? 24.768 -1.117 -35.784 1.00 60.69 91 SER A C 1
ATOM 733 O O . SER A 1 91 ? 24.173 -0.055 -35.969 1.00 60.69 91 SER A O 1
ATOM 735 N N . ASP A 1 92 ? 24.136 -2.272 -35.549 1.00 63.72 92 ASP A N 1
ATOM 736 C CA . ASP A 1 92 ? 22.710 -2.334 -35.206 1.00 63.72 92 ASP A CA 1
ATOM 737 C C . ASP A 1 92 ? 22.403 -1.301 -34.106 1.00 63.72 92 ASP A C 1
ATOM 739 O O . ASP A 1 92 ? 23.222 -1.136 -33.195 1.00 63.72 92 ASP A O 1
ATOM 743 N N . PRO A 1 93 ? 21.266 -0.582 -34.175 1.00 63.41 93 PRO A N 1
ATOM 744 C CA . PRO A 1 93 ? 20.944 0.456 -33.204 1.00 63.41 93 PRO A CA 1
ATOM 745 C C . PRO A 1 93 ? 20.946 -0.141 -31.796 1.00 63.41 93 PRO A C 1
ATOM 747 O O . PRO A 1 93 ? 20.130 -1.008 -31.474 1.00 63.41 93 PRO A O 1
ATOM 750 N N . GLN A 1 94 ? 21.870 0.318 -30.950 1.00 67.94 94 GLN A N 1
ATOM 751 C CA . GLN A 1 94 ? 21.944 -0.139 -29.573 1.00 67.94 94 GLN A CA 1
ATOM 752 C C . GLN A 1 94 ? 20.796 0.505 -28.790 1.00 67.94 94 GLN A C 1
ATOM 754 O O . GLN A 1 94 ? 20.713 1.725 -28.643 1.00 67.94 94 GLN A O 1
ATOM 759 N N . ILE A 1 95 ? 19.859 -0.327 -28.337 1.00 71.56 95 ILE A N 1
ATOM 760 C CA . ILE A 1 95 ? 18.726 0.114 -27.525 1.00 71.56 95 ILE A CA 1
ATOM 761 C C . ILE A 1 95 ? 19.165 0.078 -26.067 1.00 71.56 95 ILE A C 1
ATOM 763 O O . ILE A 1 95 ? 19.472 -0.988 -25.528 1.00 71.56 95 ILE A O 1
ATOM 767 N N . TYR A 1 96 ? 19.160 1.242 -25.427 1.00 82.00 96 TYR A N 1
ATOM 768 C CA . TYR A 1 96 ? 19.358 1.355 -23.990 1.00 82.00 96 TYR A CA 1
ATOM 769 C C . TYR A 1 96 ? 18.011 1.510 -23.305 1.00 82.00 96 TYR A C 1
ATOM 771 O O . TYR A 1 96 ? 17.059 2.056 -23.866 1.00 82.00 96 TYR A O 1
ATOM 779 N N . TRP A 1 97 ? 17.935 1.045 -22.068 1.00 85.94 97 TRP A N 1
ATOM 780 C CA . TRP A 1 97 ? 16.755 1.221 -21.247 1.00 85.94 97 TRP A CA 1
ATOM 781 C C . TRP A 1 97 ? 17.140 1.502 -19.802 1.00 85.94 97 TRP A C 1
ATOM 783 O O . TRP A 1 97 ? 18.168 1.039 -19.311 1.00 85.94 97 TRP A O 1
ATOM 793 N N . THR A 1 98 ? 16.276 2.256 -19.136 1.00 87.06 98 THR A N 1
ATOM 794 C CA . THR A 1 98 ? 16.403 2.639 -17.735 1.00 87.06 98 THR A CA 1
ATOM 795 C C . THR A 1 98 ? 15.094 2.326 -17.032 1.00 87.06 98 THR A C 1
ATOM 797 O O . THR A 1 98 ? 14.020 2.652 -17.538 1.00 87.06 98 THR A O 1
ATOM 800 N N . ILE A 1 99 ? 15.188 1.717 -15.854 1.00 88.50 99 ILE A N 1
ATOM 801 C CA . ILE A 1 99 ? 14.072 1.584 -14.919 1.00 88.50 99 ILE A CA 1
ATOM 802 C C . ILE A 1 99 ? 14.339 2.533 -13.755 1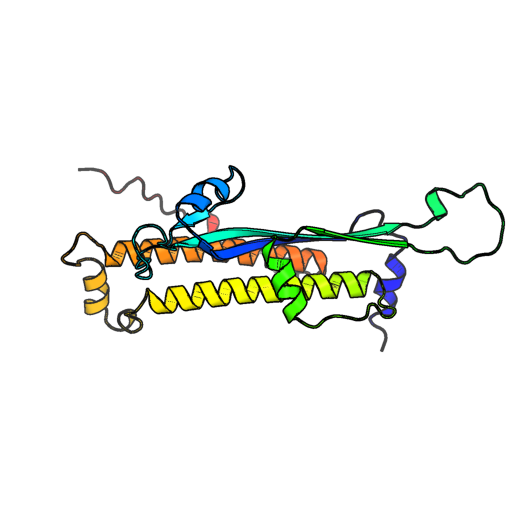.00 88.50 99 ILE A C 1
ATOM 804 O O . ILE A 1 99 ? 15.396 2.465 -13.130 1.00 88.50 99 ILE A O 1
ATOM 808 N N . LEU A 1 100 ? 13.388 3.420 -13.484 1.00 91.12 100 LEU A N 1
ATOM 809 C CA . LEU A 1 100 ? 13.368 4.276 -12.306 1.00 91.12 100 LEU A CA 1
ATOM 810 C C . LEU A 1 100 ? 12.331 3.723 -11.332 1.00 91.12 100 LEU A C 1
ATOM 812 O O . LEU A 1 100 ? 11.152 3.684 -11.663 1.00 91.12 100 LEU A O 1
ATOM 816 N N . GLU A 1 101 ? 12.769 3.315 -10.147 1.00 90.00 101 GLU A N 1
ATOM 817 C CA . GLU A 1 101 ? 11.910 2.791 -9.084 1.00 90.00 101 GLU A CA 1
ATOM 818 C C . GLU A 1 101 ? 11.918 3.757 -7.894 1.00 90.00 101 GLU A C 1
ATOM 820 O O . GLU A 1 101 ? 12.976 4.115 -7.373 1.00 90.00 101 GLU A O 1
ATOM 825 N N . LEU A 1 102 ? 10.729 4.173 -7.467 1.00 91.25 102 LEU A N 1
ATOM 826 C CA .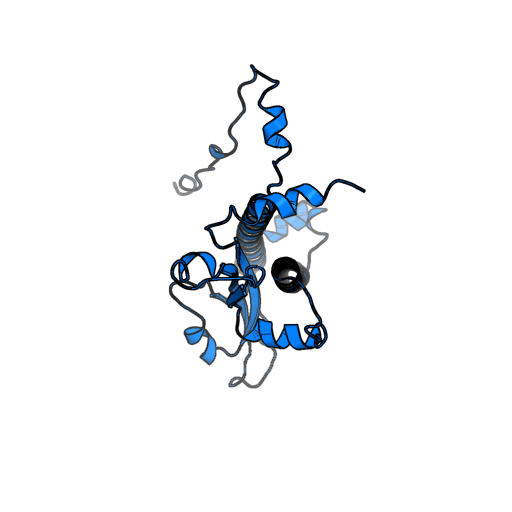 LEU A 1 102 ? 10.477 4.974 -6.277 1.00 91.25 102 LEU A CA 1
ATOM 827 C C . LEU A 1 102 ? 9.645 4.120 -5.323 1.00 91.25 102 LEU A C 1
ATOM 829 O O . LEU A 1 102 ? 8.460 3.887 -5.553 1.00 91.25 102 LEU A O 1
ATOM 833 N N . ALA A 1 103 ? 10.275 3.637 -4.258 1.00 87.75 103 ALA A N 1
ATOM 834 C CA . ALA A 1 103 ? 9.647 2.743 -3.297 1.00 87.75 103 ALA A CA 1
ATOM 835 C C . AL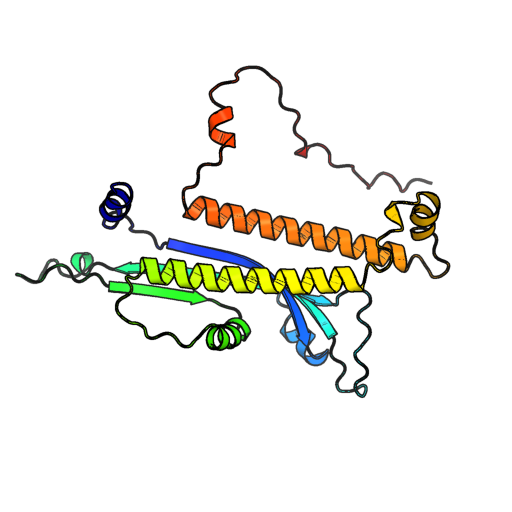A A 1 103 ? 9.802 3.273 -1.863 1.00 87.75 103 ALA A C 1
ATOM 837 O O . ALA A 1 103 ? 10.768 3.990 -1.574 1.00 87.75 103 ALA A O 1
ATOM 838 N N . PRO A 1 104 ? 8.895 2.905 -0.940 1.00 81.88 104 PRO A N 1
ATOM 839 C CA . PRO A 1 104 ? 9.091 3.152 0.484 1.00 81.88 104 PRO A CA 1
ATOM 840 C C . PRO A 1 104 ? 10.411 2.532 0.967 1.00 81.88 104 PRO A C 1
ATOM 842 O O . PRO A 1 104 ? 10.834 1.494 0.463 1.00 81.88 104 PRO A O 1
ATOM 845 N N . LEU A 1 105 ? 11.061 3.131 1.966 1.00 73.12 105 LEU A N 1
ATOM 846 C CA . LEU A 1 105 ? 12.383 2.682 2.430 1.00 73.12 105 LEU A CA 1
ATOM 847 C C . LEU A 1 105 ? 12.397 1.189 2.813 1.00 73.12 105 LEU A C 1
ATOM 849 O O . LEU A 1 105 ? 13.304 0.442 2.453 1.00 73.12 105 LEU A O 1
ATOM 853 N N . ASP A 1 106 ? 11.346 0.740 3.489 1.00 71.19 106 ASP A N 1
ATOM 854 C CA . ASP A 1 106 ? 11.202 -0.624 4.000 1.00 71.19 106 ASP A CA 1
ATOM 855 C C . ASP A 1 106 ? 10.928 -1.655 2.890 1.00 71.19 106 ASP A C 1
ATOM 857 O O . ASP A 1 106 ? 11.098 -2.856 3.095 1.00 71.19 106 ASP A O 1
ATOM 861 N N . PHE A 1 107 ? 10.530 -1.193 1.703 1.00 71.31 107 PHE A N 1
ATOM 862 C CA . PHE A 1 107 ? 10.228 -2.032 0.543 1.00 71.31 107 PHE A CA 1
ATOM 863 C C . PHE A 1 107 ? 11.483 -2.761 0.039 1.00 71.31 107 PHE A C 1
ATOM 865 O O . PHE A 1 107 ? 11.420 -3.921 -0.367 1.00 71.31 107 PHE A O 1
ATOM 872 N N . LEU A 1 108 ? 12.647 -2.110 0.149 1.00 66.06 108 LEU A N 1
ATOM 873 C CA . LEU A 1 108 ? 13.941 -2.677 -0.239 1.00 66.06 108 LEU A CA 1
ATOM 874 C C . LEU A 1 108 ? 14.357 -3.841 0.669 1.00 66.06 108 LEU A C 1
ATOM 876 O O . LEU A 1 108 ? 14.851 -4.852 0.172 1.00 66.06 108 LEU A O 1
ATOM 880 N N . ASN A 1 109 ? 14.074 -3.742 1.972 1.00 68.00 109 ASN A N 1
ATOM 881 C CA . ASN A 1 109 ? 14.372 -4.803 2.939 1.00 68.00 109 ASN A CA 1
ATOM 882 C C . ASN A 1 109 ? 13.578 -6.082 2.634 1.00 68.00 109 ASN A C 1
ATOM 884 O O . ASN A 1 109 ? 14.068 -7.192 2.837 1.00 68.00 109 ASN A O 1
ATOM 888 N N . TRP A 1 110 ? 12.351 -5.947 2.121 1.00 61.88 110 TRP A N 1
ATOM 889 C CA . TRP A 1 110 ? 11.564 -7.102 1.694 1.00 61.88 110 TRP A CA 1
ATOM 890 C C . TRP A 1 110 ? 12.033 -7.700 0.372 1.00 61.88 110 TRP A C 1
ATOM 892 O O . TRP A 1 110 ? 11.911 -8.911 0.192 1.00 61.88 110 TRP A O 1
ATOM 902 N N . ARG A 1 111 ? 12.583 -6.893 -0.540 1.00 63.75 111 ARG A N 1
ATOM 903 C CA . ARG A 1 111 ? 13.077 -7.389 -1.830 1.00 63.75 111 ARG A CA 1
ATOM 904 C C . ARG A 1 111 ? 14.235 -8.369 -1.662 1.00 63.75 111 ARG A C 1
ATOM 906 O O . ARG A 1 111 ? 14.274 -9.385 -2.344 1.00 63.75 111 ARG A O 1
ATOM 913 N N . GLU A 1 112 ? 15.129 -8.123 -0.707 1.00 61.75 112 GLU A N 1
ATOM 914 C CA . GLU A 1 112 ? 16.216 -9.059 -0.380 1.00 61.75 112 GLU A CA 1
ATOM 915 C C . GLU A 1 112 ? 15.692 -10.427 0.093 1.00 61.75 112 GLU A C 1
ATOM 917 O O . GLU A 1 112 ? 16.301 -11.460 -0.190 1.00 61.75 112 GLU A O 1
ATOM 922 N N . ALA A 1 113 ? 14.522 -10.455 0.742 1.00 56.44 113 ALA A N 1
ATOM 923 C CA . ALA A 1 113 ? 13.858 -11.689 1.157 1.00 56.44 113 ALA A CA 1
ATOM 924 C C . ALA A 1 113 ? 13.168 -12.436 -0.002 1.00 56.44 113 ALA A C 1
ATOM 926 O O . ALA A 1 113 ? 12.902 -13.631 0.121 1.00 56.44 113 ALA A O 1
ATOM 927 N N . LEU A 1 114 ? 12.895 -11.770 -1.131 1.00 56.25 114 LEU A N 1
ATOM 928 C CA . LEU A 1 114 ? 12.248 -12.350 -2.317 1.00 56.25 114 LEU A CA 1
ATOM 929 C C . LEU A 1 114 ? 13.238 -13.025 -3.295 1.00 56.25 114 LEU A C 1
ATOM 931 O O . LEU A 1 114 ? 12.862 -13.348 -4.417 1.00 56.25 114 LEU A O 1
ATOM 935 N N . SER A 1 115 ? 14.444 -13.359 -2.812 1.00 53.88 115 SER A N 1
ATOM 936 C CA . SER A 1 115 ? 15.583 -13.994 -3.502 1.00 53.88 115 SER A CA 1
ATOM 937 C C . SER A 1 115 ? 16.537 -13.006 -4.198 1.00 53.88 115 SER A C 1
ATOM 939 O O . SER A 1 115 ? 16.105 -12.214 -5.036 1.00 53.88 115 SER A O 1
ATOM 941 N N . PRO A 1 116 ? 17.860 -13.077 -3.933 1.00 52.03 116 PRO A N 1
ATOM 942 C CA . PRO A 1 116 ? 18.854 -12.274 -4.638 1.00 52.03 116 PRO A CA 1
ATOM 943 C C . PRO A 1 116 ? 18.943 -12.739 -6.093 1.00 52.03 116 PRO A C 1
ATOM 945 O O . PRO A 1 116 ? 19.241 -13.901 -6.374 1.00 52.03 116 PRO A O 1
ATOM 948 N N . MET A 1 117 ? 18.645 -11.842 -7.029 1.00 53.00 117 MET A N 1
ATOM 949 C CA . MET A 1 117 ? 18.516 -12.194 -8.438 1.00 53.00 117 MET A CA 1
ATOM 950 C C . MET A 1 117 ? 19.786 -11.860 -9.221 1.00 53.00 117 MET A C 1
ATOM 952 O O . MET A 1 117 ? 20.263 -10.725 -9.212 1.00 53.00 117 MET A O 1
ATOM 956 N N . THR A 1 118 ? 20.314 -12.844 -9.947 1.00 54.56 118 THR A N 1
ATOM 957 C CA . THR A 1 118 ? 21.291 -12.632 -11.016 1.00 54.56 118 THR A CA 1
ATOM 958 C C . THR A 1 118 ? 20.591 -11.959 -12.196 1.00 54.56 118 THR A C 1
ATOM 960 O O . THR A 1 118 ? 19.632 -12.486 -12.758 1.00 54.56 118 THR A O 1
ATOM 963 N N . ILE A 1 119 ? 21.062 -10.767 -12.566 1.00 55.22 119 ILE A N 1
ATOM 964 C CA . ILE A 1 119 ? 20.608 -9.985 -13.726 1.00 55.22 119 ILE A CA 1
ATOM 965 C C . ILE A 1 119 ? 21.152 -10.654 -14.999 1.00 55.22 119 ILE A C 1
ATOM 967 O O . ILE A 1 119 ? 22.009 -10.116 -15.694 1.00 55.22 119 ILE A O 1
ATOM 971 N N . GLU A 1 120 ? 20.739 -11.884 -15.288 1.00 57.69 120 GLU A N 1
ATOM 972 C CA . GLU A 1 120 ? 21.104 -12.528 -16.544 1.00 57.69 120 GLU A CA 1
ATOM 973 C C . GLU A 1 120 ? 20.057 -12.203 -17.610 1.00 57.69 120 GLU A C 1
ATOM 975 O O . GLU A 1 120 ? 18.937 -12.702 -17.583 1.00 57.69 120 GLU A O 1
ATOM 980 N N . LYS A 1 121 ? 20.455 -11.335 -18.551 1.00 59.94 121 LYS A N 1
ATOM 981 C CA . LYS A 1 121 ? 19.850 -11.122 -19.880 1.00 59.94 121 LYS A CA 1
ATOM 982 C C . LYS A 1 121 ? 18.311 -11.041 -19.931 1.00 59.94 121 LYS A C 1
ATOM 984 O O . LYS A 1 121 ? 17.713 -11.553 -20.875 1.00 59.94 121 LYS A O 1
ATOM 989 N N . SER A 1 122 ? 17.654 -10.381 -18.980 1.00 64.44 122 SER A N 1
ATOM 990 C CA . SER A 1 122 ? 16.254 -9.981 -19.167 1.00 64.44 122 SER A CA 1
ATOM 991 C C . SER A 1 122 ? 16.183 -8.712 -20.016 1.00 64.44 122 SER A C 1
ATOM 993 O O . SER A 1 122 ? 16.971 -7.784 -19.822 1.00 64.44 122 SER A O 1
ATOM 995 N N . ASP A 1 123 ? 15.241 -8.653 -20.960 1.00 79.00 123 ASP A N 1
ATOM 996 C CA . ASP A 1 123 ? 14.911 -7.384 -21.606 1.00 79.00 123 ASP A CA 1
ATOM 997 C C . ASP A 1 123 ? 14.286 -6.408 -20.588 1.00 79.00 123 ASP A C 1
ATOM 999 O O . ASP A 1 123 ? 13.856 -6.778 -19.484 1.00 79.00 123 ASP A O 1
ATOM 1003 N N . GLY A 1 124 ? 14.295 -5.122 -20.930 1.00 81.75 124 GLY A N 1
ATOM 1004 C CA . GLY A 1 124 ? 13.853 -4.074 -20.020 1.00 81.75 124 GLY A CA 1
ATOM 1005 C C . GLY A 1 124 ? 12.364 -4.148 -19.653 1.00 81.75 124 GLY A C 1
ATOM 1006 O O . GLY A 1 124 ? 12.004 -3.823 -18.525 1.00 81.75 124 GLY A O 1
ATOM 1007 N N . LEU A 1 125 ? 11.508 -4.652 -20.548 1.00 82.56 125 LEU A N 1
ATOM 1008 C CA . LEU A 1 125 ? 10.070 -4.810 -20.292 1.00 82.56 125 LEU A CA 1
ATOM 1009 C C . LEU A 1 125 ? 9.783 -5.979 -19.346 1.00 82.56 125 LEU A C 1
ATOM 1011 O O . LEU A 1 125 ? 8.989 -5.847 -18.420 1.00 82.56 125 LEU A O 1
ATOM 1015 N N . THR A 1 126 ? 10.472 -7.102 -19.530 1.00 84.06 126 THR A N 1
ATOM 1016 C CA . THR A 1 126 ? 10.434 -8.247 -18.614 1.00 84.06 126 THR A CA 1
ATOM 1017 C C . THR A 1 126 ? 10.881 -7.819 -17.222 1.00 84.06 126 THR A C 1
ATOM 1019 O O . THR A 1 126 ? 10.280 -8.210 -16.223 1.00 84.06 126 THR A O 1
ATOM 1022 N N . SER A 1 127 ? 11.911 -6.972 -17.160 1.00 84.50 127 SER A N 1
ATOM 1023 C CA . SER A 1 127 ? 12.394 -6.404 -15.905 1.00 84.50 127 SER A CA 1
ATOM 1024 C C . SER A 1 127 ? 11.323 -5.517 -15.258 1.00 84.50 127 SER A C 1
ATOM 1026 O O . SER A 1 127 ? 11.010 -5.736 -14.092 1.00 84.50 127 SER A O 1
ATOM 1028 N N . LEU A 1 128 ? 10.695 -4.601 -16.012 1.00 86.19 128 LEU A N 1
ATOM 1029 C CA . LEU A 1 128 ? 9.582 -3.767 -15.535 1.00 86.19 128 LEU A CA 1
ATOM 1030 C C . LEU A 1 128 ? 8.442 -4.615 -14.955 1.00 86.19 128 LEU A C 1
ATOM 1032 O O . LEU A 1 128 ? 8.095 -4.439 -13.793 1.00 86.19 128 LEU A O 1
ATOM 1036 N N . ILE A 1 129 ? 7.907 -5.563 -15.735 1.00 86.06 129 ILE A N 1
ATOM 1037 C CA . ILE A 1 129 ? 6.793 -6.428 -15.315 1.00 86.06 129 ILE A CA 1
ATOM 1038 C C . ILE A 1 129 ? 7.141 -7.162 -14.021 1.00 86.06 129 ILE A C 1
ATOM 1040 O O . ILE A 1 129 ? 6.315 -7.246 -13.115 1.00 86.06 129 ILE A O 1
ATOM 1044 N N . ARG A 1 130 ? 8.369 -7.678 -13.911 1.00 84.56 130 ARG A N 1
ATOM 1045 C CA . ARG A 1 130 ? 8.814 -8.382 -12.709 1.00 84.56 130 ARG A CA 1
ATOM 1046 C C . ARG A 1 130 ? 8.800 -7.470 -11.481 1.00 84.56 130 ARG A C 1
ATOM 1048 O O . ARG A 1 130 ? 8.193 -7.843 -10.482 1.00 84.56 130 ARG A O 1
ATOM 1055 N N . TYR A 1 131 ? 9.411 -6.286 -11.560 1.00 86.00 131 TYR A N 1
ATOM 1056 C CA . TYR A 1 131 ? 9.408 -5.327 -10.446 1.00 86.00 131 TYR A CA 1
ATOM 1057 C C . TYR A 1 131 ? 7.986 -4.905 -10.060 1.00 86.00 131 TYR A C 1
ATOM 1059 O O . TYR A 1 131 ? 7.655 -4.846 -8.878 1.00 86.00 131 TYR A O 1
ATOM 1067 N N . SER A 1 132 ? 7.109 -4.698 -11.044 1.00 87.44 132 SER A N 1
ATOM 1068 C CA . SER A 1 132 ? 5.699 -4.403 -10.795 1.00 87.44 132 SER A CA 1
ATOM 1069 C C . SER A 1 132 ? 4.984 -5.539 -10.056 1.00 87.44 132 SER A C 1
ATOM 1071 O O . SER A 1 132 ? 4.242 -5.280 -9.112 1.00 87.44 132 SER A O 1
ATOM 1073 N N . LEU A 1 133 ? 5.220 -6.799 -10.435 1.00 87.50 133 LEU A N 1
ATOM 1074 C CA . LEU A 1 133 ? 4.645 -7.961 -9.748 1.00 87.50 133 LEU A CA 1
ATOM 1075 C C . LEU A 1 133 ? 5.170 -8.108 -8.315 1.00 87.50 133 LEU A C 1
ATOM 1077 O O . LEU A 1 133 ? 4.395 -8.417 -7.411 1.00 87.50 133 LEU A O 1
ATOM 1081 N N . GLU A 1 134 ? 6.463 -7.862 -8.092 1.00 85.75 134 GLU A N 1
ATOM 1082 C CA . GLU A 1 134 ? 7.051 -7.840 -6.748 1.00 85.75 134 GLU A CA 1
ATOM 1083 C C . GLU A 1 134 ? 6.397 -6.758 -5.881 1.00 85.75 134 GLU A C 1
ATOM 1085 O O . GLU A 1 134 ? 5.999 -7.030 -4.745 1.00 85.75 134 GLU A O 1
ATOM 1090 N N . ALA A 1 135 ? 6.210 -5.556 -6.429 1.00 88.31 135 ALA A N 1
ATOM 1091 C CA . ALA A 1 135 ? 5.541 -4.472 -5.727 1.00 88.31 135 ALA A CA 1
ATOM 1092 C C . ALA A 1 135 ? 4.087 -4.809 -5.386 1.00 88.31 135 ALA A C 1
ATOM 1094 O O . ALA A 1 135 ? 3.668 -4.622 -4.244 1.00 88.31 135 ALA A O 1
ATOM 1095 N N . LEU A 1 136 ? 3.336 -5.385 -6.328 1.00 90.25 136 LEU A N 1
ATOM 1096 C CA . LEU A 1 136 ? 1.965 -5.836 -6.083 1.00 90.25 136 LEU A CA 1
ATOM 1097 C C . LEU A 1 136 ? 1.899 -6.906 -4.992 1.00 90.25 136 LEU A C 1
ATOM 1099 O O . LEU A 1 136 ? 1.043 -6.829 -4.113 1.00 90.25 136 LEU A O 1
ATOM 1103 N N . ALA A 1 137 ? 2.823 -7.868 -4.991 1.00 88.31 137 ALA A N 1
ATOM 1104 C CA . ALA A 1 137 ? 2.887 -8.882 -3.944 1.00 88.31 137 ALA A CA 1
ATOM 1105 C C . ALA A 1 137 ? 3.114 -8.262 -2.553 1.00 88.31 137 ALA A C 1
ATOM 1107 O O . ALA A 1 137 ? 2.561 -8.736 -1.559 1.00 88.31 137 ALA A O 1
ATOM 1108 N N . LEU A 1 138 ? 3.900 -7.186 -2.464 1.00 85.31 138 LEU A N 1
ATOM 1109 C CA . LEU A 1 138 ? 4.121 -6.459 -1.212 1.00 85.31 138 LEU A CA 1
ATOM 1110 C C . LEU A 1 138 ? 2.896 -5.655 -0.777 1.00 85.31 138 LEU A C 1
ATOM 1112 O O . LEU A 1 138 ? 2.554 -5.670 0.406 1.00 85.31 138 LEU A O 1
ATOM 1116 N N . VAL A 1 139 ? 2.204 -5.016 -1.721 1.00 90.62 139 VAL A N 1
ATOM 1117 C CA . VAL A 1 139 ? 0.926 -4.339 -1.459 1.00 90.62 139 VAL A CA 1
ATOM 1118 C C . VAL A 1 139 ? -0.101 -5.330 -0.902 1.00 90.62 139 VAL A C 1
ATOM 1120 O O . VAL A 1 139 ? -0.705 -5.065 0.137 1.00 90.62 139 VAL A O 1
ATOM 1123 N N . VAL A 1 140 ? -0.233 -6.509 -1.520 1.00 91.56 140 VAL A N 1
ATOM 1124 C CA . VAL A 1 140 ? -1.128 -7.580 -1.047 1.00 91.56 140 VAL A CA 1
ATOM 1125 C C . VAL A 1 140 ? -0.771 -8.013 0.376 1.00 91.56 140 VAL A C 1
ATOM 1127 O O . VAL A 1 140 ? -1.649 -8.038 1.233 1.00 91.56 140 VAL A O 1
ATOM 1130 N N . LYS A 1 141 ? 0.512 -8.245 0.679 1.00 88.62 141 LYS A N 1
ATOM 1131 C CA . LYS A 1 141 ? 0.964 -8.554 2.050 1.00 88.62 141 LYS A CA 1
ATOM 1132 C C . LYS A 1 141 ? 0.663 -7.436 3.056 1.00 88.62 141 LYS A C 1
ATOM 1134 O O . LYS A 1 141 ? 0.476 -7.700 4.244 1.00 88.62 141 LYS A O 1
ATOM 1139 N N . GLY A 1 142 ? 0.666 -6.174 2.625 1.00 88.75 142 GLY A N 1
ATOM 1140 C CA . GLY A 1 142 ? 0.204 -5.042 3.435 1.00 88.75 142 GLY A CA 1
ATOM 1141 C C . GLY A 1 142 ? -1.275 -5.172 3.792 1.00 88.75 142 GLY A C 1
ATOM 1142 O O . GLY A 1 142 ? -1.642 -5.105 4.967 1.00 88.75 142 GLY A O 1
ATOM 1143 N N . TYR A 1 143 ? -2.114 -5.459 2.798 1.00 92.88 143 TYR A N 1
ATOM 1144 C CA . TYR A 1 143 ? -3.545 -5.665 3.012 1.00 92.88 143 TYR A CA 1
ATOM 1145 C C . TYR A 1 143 ? -3.865 -6.912 3.839 1.00 92.88 143 TYR A C 1
ATOM 1147 O O . TYR A 1 143 ? -4.739 -6.842 4.696 1.00 92.88 143 TYR A O 1
ATOM 1155 N N . GLU A 1 144 ? -3.133 -8.014 3.682 1.00 91.88 144 GLU A N 1
ATOM 1156 C CA . GLU A 1 144 ? -3.285 -9.207 4.531 1.00 91.88 144 GLU A CA 1
ATOM 1157 C C . GLU A 1 144 ? -3.027 -8.901 6.015 1.00 91.88 144 GLU A C 1
ATOM 1159 O O . GLU A 1 144 ? -3.763 -9.366 6.889 1.00 91.88 144 GLU A O 1
ATOM 1164 N N . ARG A 1 145 ? -2.019 -8.068 6.317 1.00 89.69 145 ARG A N 1
ATOM 1165 C CA . ARG A 1 145 ? -1.749 -7.604 7.689 1.00 89.69 145 ARG A CA 1
ATOM 1166 C C . ARG A 1 145 ? -2.887 -6.739 8.224 1.00 89.69 145 ARG A C 1
ATOM 1168 O O . ARG A 1 145 ? -3.277 -6.898 9.378 1.00 89.69 145 ARG A O 1
ATOM 1175 N N . ILE A 1 146 ? -3.427 -5.846 7.393 1.00 91.75 146 ILE A N 1
ATOM 1176 C CA . ILE A 1 146 ? -4.583 -5.015 7.753 1.00 91.75 146 ILE A CA 1
ATOM 1177 C C . ILE A 1 146 ? -5.817 -5.883 8.028 1.00 91.75 146 ILE A C 1
ATOM 1179 O O . ILE A 1 146 ? -6.483 -5.682 9.040 1.00 91.75 146 ILE A O 1
ATOM 1183 N N . LEU A 1 147 ? -6.100 -6.864 7.169 1.00 91.00 147 LEU A N 1
ATOM 1184 C CA . LEU A 1 147 ? -7.209 -7.803 7.346 1.00 91.00 147 LEU A CA 1
ATOM 1185 C C . LEU A 1 147 ? -7.060 -8.613 8.635 1.00 91.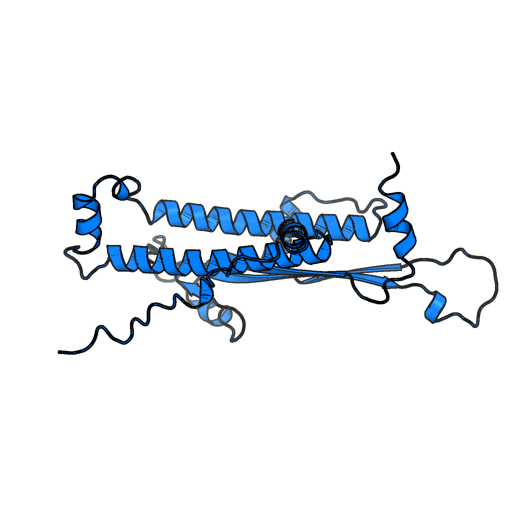00 147 LEU A C 1
ATOM 1187 O O . LEU A 1 147 ? -8.004 -8.675 9.415 1.00 91.00 147 LEU A O 1
ATOM 1191 N N . SER A 1 148 ? -5.863 -9.141 8.902 1.00 89.19 148 SER A N 1
ATOM 1192 C CA . SER A 1 148 ? -5.570 -9.861 10.149 1.00 89.19 148 SER A CA 1
ATOM 1193 C C . SER A 1 148 ? -5.837 -8.989 11.378 1.00 89.19 148 SER A C 1
ATOM 1195 O O . SER A 1 148 ? -6.415 -9.445 12.358 1.00 89.19 148 SER A O 1
ATOM 1197 N N . TYR A 1 149 ? -5.478 -7.706 11.316 1.00 88.19 149 TYR A N 1
ATOM 1198 C CA . TYR A 1 149 ? -5.789 -6.766 12.387 1.00 88.19 149 TYR A CA 1
ATOM 1199 C C . TYR A 1 149 ? -7.301 -6.518 12.530 1.00 88.19 149 TYR A C 1
ATOM 1201 O O . TYR A 1 149 ? -7.803 -6.487 13.651 1.00 88.19 149 TYR A O 1
ATOM 1209 N N . PHE A 1 150 ? -8.049 -6.384 11.429 1.00 87.69 150 PHE A N 1
ATOM 1210 C CA . PHE A 1 150 ? -9.512 -6.277 11.490 1.00 87.69 150 PHE A CA 1
ATOM 1211 C C . PHE A 1 150 ? -10.163 -7.517 12.105 1.00 87.69 150 PHE A C 1
ATOM 1213 O O . PHE A 1 150 ? -11.079 -7.377 12.914 1.00 87.69 150 PHE A O 1
ATOM 1220 N N . ASP A 1 151 ? -9.648 -8.703 11.787 1.00 85.69 151 ASP A N 1
ATOM 1221 C CA . ASP A 1 151 ? -10.078 -9.965 12.385 1.00 85.69 151 ASP A CA 1
ATOM 1222 C C . ASP A 1 151 ? -9.826 -10.027 13.899 1.00 85.69 151 ASP A C 1
ATOM 1224 O O . ASP A 1 151 ? -10.618 -10.635 14.618 1.00 85.69 151 ASP A O 1
ATOM 1228 N N . GLU A 1 152 ? -8.752 -9.399 14.392 1.00 83.25 152 GLU A N 1
ATOM 1229 C CA . GLU A 1 152 ? -8.455 -9.295 15.828 1.00 83.25 152 GLU A CA 1
ATOM 1230 C C . GLU A 1 152 ? -9.409 -8.338 16.553 1.00 83.25 152 GLU A C 1
ATOM 1232 O O . GLU A 1 152 ? -9.784 -8.591 17.698 1.00 83.25 152 GLU A O 1
ATOM 1237 N N . ILE A 1 153 ? -9.777 -7.215 15.926 1.00 79.75 153 ILE A N 1
ATOM 1238 C CA . ILE A 1 153 ? -10.558 -6.163 16.596 1.00 79.75 153 ILE A CA 1
ATOM 1239 C C . ILE A 1 153 ? -12.078 -6.349 16.477 1.00 79.75 153 ILE A C 1
ATOM 1241 O O . ILE A 1 153 ? -12.820 -5.810 17.307 1.00 79.75 153 ILE A O 1
ATOM 1245 N N . ILE A 1 154 ? -12.536 -7.103 15.474 1.00 79.19 154 ILE A N 1
ATOM 1246 C CA . ILE A 1 154 ? -13.936 -7.482 15.244 1.00 79.19 154 ILE A CA 1
ATOM 1247 C C . ILE A 1 154 ? -14.114 -8.919 15.757 1.00 79.19 154 ILE A C 1
ATOM 1249 O O . ILE A 1 154 ? -14.140 -9.886 14.997 1.00 79.19 154 ILE A O 1
ATOM 1253 N N . VAL A 1 155 ? -14.160 -9.062 17.084 1.00 67.50 155 VAL A N 1
ATOM 1254 C CA . VAL A 1 155 ? -14.201 -10.367 17.772 1.00 67.50 155 VAL A CA 1
ATOM 1255 C C . VAL A 1 155 ? -15.584 -11.014 17.661 1.00 67.50 155 VAL A C 1
ATOM 1257 O O . VAL A 1 155 ? -15.710 -12.237 17.669 1.00 67.50 155 VAL A O 1
ATOM 1260 N N . GLU A 1 156 ? -16.637 -10.214 17.506 1.00 72.81 156 GLU A N 1
ATOM 1261 C CA . GLU A 1 156 ? -18.028 -10.664 17.507 1.00 72.81 156 GLU A CA 1
ATOM 1262 C C . GLU A 1 156 ? -18.498 -11.160 16.128 1.00 72.81 156 GLU A C 1
ATOM 1264 O O . GLU A 1 156 ? -19.559 -10.774 15.636 1.00 72.81 156 GLU A O 1
ATOM 1269 N N . LYS A 1 157 ? -17.698 -12.025 15.491 1.00 66.75 157 LYS A N 1
ATOM 1270 C CA . LYS A 1 157 ? -17.900 -12.461 14.101 1.00 66.75 157 LYS A CA 1
ATOM 1271 C C . LYS A 1 157 ? -19.268 -13.064 13.825 1.00 66.75 157 LYS A C 1
ATOM 1273 O O . LYS A 1 157 ? -19.723 -12.899 12.712 1.00 66.75 157 LYS A O 1
ATOM 1278 N N . ASP A 1 158 ? -19.928 -13.694 14.792 1.00 73.94 158 ASP A N 1
ATOM 1279 C CA . ASP A 1 158 ? -21.236 -14.335 14.582 1.00 73.94 158 ASP A CA 1
ATOM 1280 C C . ASP A 1 158 ? -22.422 -13.481 15.054 1.00 73.94 158 ASP A C 1
ATOM 1282 O O . ASP A 1 158 ? -23.575 -13.852 14.848 1.00 73.94 158 ASP A O 1
ATOM 1286 N N . VAL A 1 159 ? -22.171 -12.314 15.657 1.00 74.44 159 VAL A N 1
ATOM 1287 C CA . VAL A 1 159 ? -23.239 -11.468 16.217 1.00 74.44 159 VAL A CA 1
ATOM 1288 C C . VAL A 1 159 ? -24.148 -10.887 15.131 1.00 74.44 159 VAL A C 1
ATOM 1290 O O . VAL A 1 159 ? -25.308 -10.607 15.398 1.00 74.44 159 VAL A O 1
ATOM 1293 N N . PHE A 1 160 ? -23.694 -10.795 13.877 1.00 72.56 160 PHE A N 1
ATOM 1294 C CA . PHE A 1 160 ? -24.559 -10.387 12.762 1.00 72.56 160 PHE A CA 1
ATOM 1295 C C . PHE A 1 160 ? -25.680 -11.394 12.442 1.00 72.56 160 PHE A C 1
ATOM 1297 O O . PHE A 1 160 ? -26.625 -11.043 11.736 1.00 72.56 160 PHE A O 1
ATOM 1304 N N . LEU A 1 161 ? -25.576 -12.643 12.917 1.00 81.44 161 LEU A N 1
ATOM 1305 C CA . LEU A 1 161 ? -26.600 -13.675 12.727 1.00 81.44 161 LEU A CA 1
ATOM 1306 C C . LEU A 1 161 ? -27.738 -13.580 13.753 1.00 81.44 161 LEU A C 1
ATOM 1308 O O . LEU A 1 161 ? -28.770 -14.225 13.568 1.00 81.44 161 LEU A O 1
ATOM 1312 N N . ASP A 1 162 ? -27.566 -12.780 14.805 1.00 84.50 162 ASP A N 1
ATOM 1313 C CA . ASP A 1 162 ? -28.556 -12.541 15.850 1.00 84.50 162 ASP A CA 1
ATOM 1314 C C . ASP A 1 162 ? -28.900 -11.041 15.892 1.00 84.50 162 ASP A C 1
ATOM 1316 O O . ASP A 1 162 ? -28.118 -10.245 16.415 1.00 84.50 162 ASP A O 1
ATOM 1320 N N . PRO A 1 163 ? -30.057 -10.627 15.341 1.00 83.06 163 PRO A N 1
ATOM 1321 C CA . PRO A 1 163 ? -30.466 -9.225 15.315 1.00 83.06 163 PRO A CA 1
ATOM 1322 C C . PRO A 1 163 ? -30.511 -8.559 16.697 1.00 83.06 163 PRO A C 1
ATOM 1324 O O . PRO A 1 163 ? -30.176 -7.383 16.806 1.00 83.06 163 PRO A O 1
ATOM 1327 N N . GLU A 1 164 ? -30.878 -9.291 17.754 1.00 81.69 164 GLU A N 1
ATOM 1328 C CA . GLU A 1 164 ? -30.960 -8.730 19.109 1.00 81.69 164 GLU A CA 1
ATOM 1329 C C . GLU A 1 164 ? -29.558 -8.495 19.685 1.00 81.69 164 GLU A C 1
ATOM 1331 O O . GLU A 1 164 ? -29.270 -7.432 20.244 1.00 81.69 164 GLU A O 1
ATOM 1336 N N . ALA A 1 165 ? -28.647 -9.452 19.486 1.00 76.75 165 ALA A N 1
ATOM 1337 C CA . ALA A 1 165 ? -27.245 -9.281 19.851 1.00 76.75 165 ALA A CA 1
ATOM 1338 C C . ALA A 1 165 ? -26.565 -8.190 19.004 1.00 76.75 165 ALA A C 1
ATOM 1340 O O . ALA A 1 165 ? -25.749 -7.429 19.529 1.00 76.75 165 ALA A O 1
ATOM 1341 N N . HIS A 1 166 ? -26.918 -8.063 17.725 1.00 78.00 166 HIS A N 1
ATOM 1342 C CA . HIS A 1 166 ? -26.415 -7.015 16.843 1.00 78.00 166 HIS A CA 1
ATOM 1343 C C . HIS A 1 166 ? -26.870 -5.622 17.291 1.00 78.00 166 HIS A C 1
ATOM 1345 O O . HIS A 1 166 ? -26.045 -4.715 17.394 1.00 78.00 166 HIS A O 1
ATOM 1351 N N . ASP A 1 167 ? -28.148 -5.445 17.625 1.00 78.69 167 ASP A N 1
ATOM 1352 C CA . ASP A 1 167 ? -28.661 -4.167 18.129 1.00 78.69 167 ASP A CA 1
ATOM 1353 C C . ASP A 1 167 ? -28.014 -3.787 19.467 1.00 78.69 167 ASP A C 1
ATOM 1355 O O . ASP A 1 167 ? -27.726 -2.611 19.710 1.00 78.69 167 ASP A O 1
ATOM 1359 N N . SER A 1 168 ? -27.661 -4.778 20.293 1.00 76.12 168 SER A N 1
ATOM 1360 C CA . SER A 1 168 ? -26.920 -4.546 21.538 1.00 76.12 168 SER A CA 1
ATOM 1361 C C . SER A 1 168 ? -25.502 -3.985 21.322 1.00 76.12 168 SER A C 1
ATOM 1363 O O . SER A 1 168 ? -24.965 -3.319 22.209 1.00 76.12 168 SER A O 1
ATOM 1365 N N . LEU A 1 169 ? -24.903 -4.153 20.129 1.00 73.19 169 LEU A N 1
ATOM 1366 C CA . LEU A 1 169 ? -23.613 -3.530 19.779 1.00 73.19 169 LEU A CA 1
ATOM 1367 C C . LEU A 1 169 ? -23.697 -1.998 19.733 1.00 73.19 169 LEU A C 1
ATOM 1369 O O . LEU A 1 169 ? -22.675 -1.314 19.861 1.00 73.19 169 LEU A O 1
ATOM 1373 N N . LEU A 1 170 ? -24.901 -1.453 19.536 1.00 70.31 170 LEU A N 1
ATOM 1374 C CA . LEU A 1 170 ? -25.149 -0.015 19.493 1.00 70.31 170 LEU A CA 1
ATOM 1375 C C . LEU A 1 170 ? -25.320 0.592 20.888 1.00 70.31 170 LEU A C 1
ATOM 1377 O O . LEU A 1 170 ? -25.194 1.807 21.019 1.00 70.31 170 LEU A O 1
ATOM 1381 N N . THR A 1 171 ? -25.574 -0.218 21.917 1.00 66.56 171 THR A N 1
ATOM 1382 C CA . THR A 1 171 ? -25.992 0.234 23.254 1.00 66.56 171 THR A CA 1
ATOM 1383 C C . THR A 1 171 ? -25.080 -0.290 24.369 1.00 66.56 171 THR A C 1
ATOM 1385 O O . THR A 1 171 ? -25.575 -0.727 25.403 1.00 66.56 171 THR A O 1
ATOM 1388 N N . ASP A 1 172 ? -23.758 -0.283 24.164 1.00 65.06 172 ASP A N 1
ATOM 1389 C CA . ASP A 1 172 ? -22.788 -0.698 25.196 1.00 65.06 172 ASP A CA 1
ATOM 1390 C C . ASP A 1 172 ? -22.755 0.282 26.395 1.00 65.06 172 ASP A C 1
ATOM 1392 O O . ASP A 1 172 ? -22.930 1.493 26.221 1.00 65.06 172 ASP A O 1
ATOM 1396 N N . ASP A 1 173 ? -22.495 -0.246 27.598 1.00 59.94 173 ASP A N 1
ATOM 1397 C CA . ASP A 1 173 ? -22.567 0.443 28.902 1.00 59.94 173 ASP A CA 1
ATOM 1398 C C . ASP A 1 173 ? -21.438 1.479 29.120 1.00 59.94 173 ASP A C 1
ATOM 1400 O O . ASP A 1 173 ? -21.517 2.345 29.994 1.00 59.94 173 ASP A O 1
ATOM 1404 N N . GLU A 1 174 ? -20.385 1.434 28.300 1.00 61.69 174 GLU A N 1
ATOM 1405 C CA . GLU A 1 174 ? -19.303 2.424 28.234 1.00 61.69 174 GLU A CA 1
ATOM 1406 C C . GLU A 1 174 ? -19.441 3.213 26.921 1.00 61.69 174 GLU A C 1
ATOM 1408 O O . GLU A 1 174 ? -19.621 2.578 25.882 1.00 61.69 174 GLU A O 1
ATOM 1413 N N . PRO A 1 175 ? -19.369 4.565 26.899 1.00 61.50 175 PRO A N 1
ATOM 1414 C CA . PRO A 1 175 ? -19.997 5.405 25.873 1.00 61.50 175 PRO A CA 1
ATOM 1415 C C . PRO A 1 175 ? -19.639 5.005 24.435 1.00 61.50 175 PRO A C 1
ATOM 1417 O O . PRO A 1 175 ? -18.698 5.540 23.828 1.00 61.50 175 PRO A O 1
ATOM 1420 N N . PHE A 1 176 ? -20.454 4.104 23.878 1.00 61.91 176 PHE A N 1
ATOM 1421 C CA . PHE A 1 176 ? -20.440 3.649 22.493 1.00 61.91 176 PHE A CA 1
ATOM 1422 C C . PHE A 1 176 ? -19.076 3.112 22.020 1.00 61.91 176 PHE A C 1
ATOM 1424 O O . PHE A 1 176 ? -18.685 3.319 20.870 1.00 61.91 176 PHE A O 1
ATOM 1431 N N . SER A 1 177 ? -18.304 2.470 22.903 1.00 73.56 177 SER A N 1
ATOM 1432 C CA . SER A 1 177 ? -16.921 2.053 22.610 1.00 73.56 177 SER A CA 1
ATOM 1433 C C . SER A 1 177 ? -16.838 1.049 21.445 1.00 73.56 177 SER A C 1
ATOM 1435 O O . SER A 1 177 ? -15.977 1.200 20.568 1.00 73.56 177 SER A O 1
ATOM 1437 N N . ARG A 1 178 ? -17.773 0.085 21.395 1.00 76.88 178 ARG A N 1
ATOM 1438 C CA . ARG A 1 178 ? -17.923 -0.910 20.319 1.00 76.88 178 ARG A CA 1
ATOM 1439 C C . ARG A 1 178 ? -18.387 -0.280 19.019 1.00 76.88 178 ARG A C 1
ATOM 1441 O O . ARG A 1 178 ? -17.705 -0.416 18.008 1.00 76.88 178 ARG A O 1
ATOM 1448 N N . SER A 1 179 ? -19.492 0.460 19.027 1.00 79.81 179 SER A N 1
ATOM 1449 C CA . SER A 1 179 ? -20.015 1.068 17.800 1.00 79.81 179 SER A CA 1
ATOM 1450 C C . SER A 1 179 ? -19.006 2.029 17.162 1.00 79.81 179 SER A C 1
ATOM 1452 O O . SER A 1 179 ? -18.800 1.966 15.953 1.00 79.81 179 SER A O 1
ATOM 1454 N N . LYS A 1 180 ? -18.265 2.825 17.947 1.00 83.12 180 LYS A N 1
ATOM 1455 C CA . LYS A 1 180 ? -17.142 3.644 17.443 1.00 83.12 180 LYS A CA 1
ATOM 1456 C C . LYS A 1 180 ? -16.063 2.816 16.738 1.00 83.12 180 LYS A C 1
ATOM 1458 O O . LYS A 1 180 ? -15.568 3.248 15.698 1.00 83.12 180 LYS A O 1
ATOM 1463 N N . ARG A 1 181 ? -15.717 1.634 17.266 1.00 84.56 181 ARG A N 1
ATOM 1464 C CA . ARG A 1 181 ? -14.762 0.706 16.636 1.00 84.56 181 ARG A CA 1
ATOM 1465 C C . ARG A 1 181 ? -15.274 0.220 15.281 1.00 84.56 181 ARG A C 1
ATOM 1467 O O . ARG A 1 181 ? -14.538 0.292 14.302 1.00 84.56 181 ARG A O 1
ATOM 1474 N N . TYR A 1 182 ? -16.531 -0.222 15.216 1.00 84.38 182 TYR A N 1
ATOM 1475 C CA . TYR A 1 182 ? -17.160 -0.673 13.971 1.00 84.38 182 TYR A CA 1
ATOM 1476 C C . TYR A 1 182 ? -17.264 0.457 12.941 1.00 84.38 182 TYR A C 1
ATOM 1478 O O . TYR A 1 182 ? -16.892 0.267 11.785 1.00 84.38 182 TYR A O 1
ATOM 1486 N N . PHE A 1 183 ? -17.681 1.658 13.351 1.00 86.50 183 PHE A N 1
ATOM 1487 C CA . PHE A 1 183 ? -17.711 2.826 12.467 1.00 86.50 183 PHE A CA 1
ATOM 1488 C C . PHE A 1 183 ? -16.321 3.170 11.930 1.00 86.50 183 PHE A C 1
ATOM 1490 O O . PHE A 1 183 ? -16.166 3.405 10.728 1.00 86.50 183 PHE A O 1
ATOM 1497 N N . TRP A 1 184 ? -15.298 3.164 12.788 1.00 89.12 184 TRP A N 1
ATOM 1498 C CA . TRP A 1 184 ? -13.917 3.364 12.357 1.00 89.12 184 TRP A CA 1
ATOM 1499 C C . TRP A 1 184 ? -13.473 2.281 11.363 1.00 89.12 184 TRP A C 1
ATOM 1501 O O . TRP A 1 184 ? -12.882 2.600 10.332 1.00 89.12 184 TRP A O 1
ATOM 1511 N N . ALA A 1 185 ? -13.814 1.015 11.611 1.00 89.69 185 ALA A N 1
ATOM 1512 C CA . ALA A 1 185 ? -13.465 -0.088 10.725 1.00 89.69 185 ALA A CA 1
ATOM 1513 C C . ALA A 1 185 ? -14.123 0.030 9.346 1.00 89.69 185 ALA A C 1
ATOM 1515 O O . ALA A 1 185 ? -13.437 -0.030 8.329 1.00 89.69 185 ALA A O 1
ATOM 1516 N N . ILE A 1 186 ? -15.433 0.280 9.304 1.00 89.94 186 ILE A N 1
ATOM 1517 C CA . ILE A 1 186 ? -16.196 0.440 8.059 1.00 89.94 186 ILE A CA 1
ATOM 1518 C C . ILE A 1 186 ? -15.666 1.625 7.247 1.00 89.94 186 ILE A C 1
ATOM 1520 O O . ILE A 1 186 ? -15.448 1.506 6.041 1.00 89.94 186 ILE A O 1
ATOM 1524 N N . THR A 1 187 ? -15.437 2.771 7.895 1.00 91.69 187 THR A N 1
ATOM 1525 C CA . THR A 1 187 ? -14.906 3.963 7.212 1.00 91.69 187 THR A CA 1
ATOM 1526 C C . THR A 1 187 ? -13.494 3.734 6.676 1.00 91.69 187 THR A C 1
ATOM 1528 O O . THR A 1 187 ? -13.211 4.110 5.540 1.00 91.69 187 THR A O 1
ATOM 1531 N N . THR A 1 188 ? -12.641 3.042 7.432 1.00 92.19 188 THR A N 1
ATOM 1532 C CA . THR A 1 188 ? -11.291 2.663 6.995 1.00 92.19 188 THR A CA 1
ATOM 1533 C C . THR A 1 188 ? -11.316 1.692 5.814 1.00 92.19 188 THR A C 1
ATOM 1535 O O . THR A 1 188 ? -10.652 1.933 4.808 1.00 92.19 188 THR A O 1
ATOM 1538 N N . LEU A 1 189 ? -12.108 0.616 5.893 1.00 92.75 189 LEU A N 1
ATOM 1539 C CA . LEU A 1 189 ? -12.246 -0.366 4.813 1.00 92.75 189 LEU A CA 1
ATOM 1540 C C . LEU A 1 189 ? -12.801 0.270 3.539 1.00 92.75 189 LEU A C 1
ATOM 1542 O O . LEU A 1 189 ? -12.355 -0.060 2.442 1.00 92.75 189 LEU A O 1
ATOM 1546 N N . LYS A 1 190 ? -13.732 1.220 3.677 1.00 93.94 190 LYS A N 1
ATOM 1547 C CA . LYS A 1 190 ? -14.247 1.988 2.546 1.00 93.94 190 LYS A CA 1
ATOM 1548 C C . LYS A 1 190 ? -13.130 2.766 1.852 1.00 93.94 190 LYS A C 1
ATOM 1550 O O . LYS A 1 190 ? -13.050 2.695 0.633 1.00 93.94 190 LYS A O 1
ATOM 1555 N N . GLU A 1 191 ? -12.273 3.474 2.584 1.00 93.31 191 GLU A N 1
ATOM 1556 C CA . GLU A 1 191 ? -11.134 4.200 1.995 1.00 93.31 191 GLU A CA 1
ATOM 1557 C C . GLU A 1 191 ? -10.153 3.242 1.299 1.00 93.31 191 GLU A C 1
ATOM 1559 O O . GLU A 1 191 ? -9.803 3.455 0.140 1.00 93.31 191 GLU A O 1
ATOM 1564 N N . ILE A 1 192 ? -9.780 2.139 1.960 1.00 93.94 192 ILE A N 1
ATOM 1565 C CA . ILE A 1 192 ? -8.890 1.117 1.383 1.00 93.94 192 ILE A CA 1
ATOM 1566 C C . ILE A 1 192 ? -9.470 0.558 0.080 1.00 93.94 192 ILE A C 1
ATOM 1568 O O . ILE A 1 192 ? -8.742 0.412 -0.900 1.00 93.94 192 ILE A O 1
ATOM 1572 N N . ASN A 1 193 ? -10.775 0.282 0.046 1.00 94.62 193 ASN A N 1
ATOM 1573 C CA . ASN A 1 193 ? -11.445 -0.231 -1.143 1.00 94.62 193 ASN A CA 1
ATOM 1574 C C . ASN A 1 193 ? -11.364 0.743 -2.329 1.00 94.62 193 ASN A C 1
ATOM 1576 O O . ASN A 1 193 ? -11.150 0.295 -3.451 1.00 94.62 193 ASN A O 1
ATOM 1580 N N . HIS A 1 194 ? -11.483 2.057 -2.100 1.00 94.56 194 HIS A N 1
ATOM 1581 C CA . HIS A 1 194 ? -11.283 3.043 -3.172 1.00 94.56 194 HIS A CA 1
ATOM 1582 C C . HIS A 1 194 ? -9.861 2.961 -3.727 1.00 94.56 194 HIS A C 1
ATOM 1584 O O . HIS A 1 194 ? -9.686 2.828 -4.931 1.00 94.56 194 HIS A O 1
ATOM 1590 N N . THR A 1 195 ? -8.854 2.926 -2.852 1.00 93.94 195 THR A N 1
ATOM 1591 C CA . THR A 1 195 ? -7.450 2.809 -3.266 1.00 93.94 195 THR A CA 1
ATOM 1592 C C . THR A 1 195 ? -7.163 1.522 -4.051 1.00 93.94 195 THR A C 1
ATOM 1594 O O . THR A 1 195 ? -6.413 1.544 -5.023 1.00 93.94 195 THR A O 1
ATOM 1597 N N . VAL A 1 196 ? -7.772 0.394 -3.670 1.00 94.12 196 VAL A N 1
ATOM 1598 C CA . VAL A 1 196 ? -7.647 -0.868 -4.420 1.00 94.12 196 VAL A CA 1
ATOM 1599 C C . VAL A 1 196 ? -8.268 -0.747 -5.813 1.00 94.12 196 VAL A C 1
ATOM 1601 O O . VAL A 1 196 ? -7.647 -1.177 -6.782 1.00 94.12 196 VAL A O 1
ATOM 1604 N N . ILE A 1 197 ? -9.461 -0.154 -5.923 1.00 95.06 197 ILE A N 1
ATOM 1605 C CA . ILE A 1 197 ? -10.130 0.071 -7.213 1.00 95.06 197 ILE A CA 1
ATOM 1606 C C . ILE A 1 197 ? -9.280 0.974 -8.113 1.00 95.06 197 ILE A C 1
ATOM 1608 O O . ILE A 1 197 ? -9.092 0.648 -9.283 1.00 95.06 197 ILE A O 1
ATOM 1612 N N . ASP A 1 198 ? -8.722 2.055 -7.564 1.00 93.56 198 ASP A N 1
ATOM 1613 C CA . ASP A 1 198 ? -7.865 2.980 -8.309 1.00 93.56 198 ASP A CA 1
ATOM 1614 C C . ASP A 1 198 ? -6.615 2.267 -8.853 1.00 93.56 198 ASP A C 1
ATOM 1616 O O . ASP A 1 198 ? -6.294 2.392 -10.035 1.00 93.56 198 ASP A O 1
ATOM 1620 N N . ASN A 1 199 ? -5.956 1.438 -8.034 1.00 93.69 199 ASN A N 1
ATOM 1621 C CA . ASN A 1 199 ? -4.809 0.640 -8.480 1.00 93.69 199 ASN A CA 1
ATOM 1622 C C . ASN A 1 199 ? -5.183 -0.381 -9.563 1.00 93.69 199 ASN A C 1
ATOM 1624 O O . ASN A 1 199 ? -4.414 -0.589 -10.499 1.00 93.69 199 ASN A O 1
ATOM 1628 N N . ILE A 1 200 ? -6.336 -1.050 -9.437 1.00 92.69 200 ILE A N 1
ATOM 1629 C CA . ILE A 1 200 ? -6.811 -1.996 -10.459 1.00 92.69 200 ILE A CA 1
ATOM 1630 C C . ILE A 1 200 ? -7.008 -1.258 -11.782 1.00 92.69 200 ILE A C 1
ATOM 1632 O O . ILE A 1 200 ? -6.509 -1.720 -12.805 1.00 92.69 200 ILE A O 1
ATOM 1636 N N . GLN A 1 201 ? -7.663 -0.096 -11.755 1.00 91.62 201 GLN A N 1
ATOM 1637 C CA . GLN A 1 201 ? -7.895 0.709 -12.949 1.00 91.62 201 GLN A CA 1
ATOM 1638 C C . GLN A 1 201 ? -6.579 1.151 -13.602 1.00 91.62 201 GLN A C 1
ATOM 1640 O O . GLN A 1 201 ? -6.455 1.084 -14.824 1.00 91.62 201 GLN A O 1
ATOM 1645 N N . GLU A 1 202 ? -5.592 1.572 -12.809 1.00 89.25 202 GLU A N 1
ATOM 1646 C CA . GLU A 1 202 ? -4.260 1.932 -13.305 1.00 89.25 202 GLU A CA 1
ATOM 1647 C C . GLU A 1 202 ? -3.590 0.748 -14.020 1.00 89.25 202 GLU A C 1
ATOM 1649 O O . GLU A 1 202 ? -3.109 0.873 -15.147 1.00 89.25 202 GLU A O 1
ATOM 1654 N N . ILE A 1 203 ? -3.628 -0.439 -13.411 1.00 88.56 203 ILE A N 1
ATOM 1655 C CA . ILE A 1 203 ? -3.054 -1.658 -13.994 1.00 88.56 203 ILE A CA 1
ATOM 1656 C C . ILE A 1 203 ? -3.802 -2.068 -15.270 1.00 88.56 203 ILE A C 1
ATOM 1658 O O . ILE A 1 203 ? -3.171 -2.431 -16.263 1.00 88.56 203 ILE A O 1
ATOM 1662 N N . GLU A 1 204 ? -5.134 -2.000 -15.283 1.00 88.69 204 GLU A N 1
ATOM 1663 C CA . GLU A 1 204 ? -5.948 -2.305 -16.466 1.00 88.69 204 GLU A CA 1
ATOM 1664 C C . GLU A 1 204 ? -5.644 -1.355 -17.628 1.00 88.69 204 GLU A C 1
ATOM 1666 O O . GLU A 1 204 ? -5.463 -1.811 -18.763 1.00 88.69 204 GLU A O 1
ATOM 1671 N N . ASN A 1 205 ? -5.515 -0.054 -17.339 1.00 85.38 205 ASN A N 1
ATOM 1672 C CA . ASN A 1 205 ? -5.138 0.965 -18.317 1.00 85.38 205 ASN A CA 1
ATOM 1673 C C . ASN A 1 205 ? -3.774 0.650 -18.942 1.00 85.38 205 ASN A C 1
ATOM 1675 O O . ASN A 1 205 ? -3.615 0.735 -20.161 1.00 85.38 205 ASN A O 1
ATOM 1679 N N . LEU A 1 206 ? -2.806 0.240 -18.121 1.00 81.38 206 LEU A N 1
ATOM 1680 C CA . LEU A 1 206 ? -1.463 -0.122 -18.573 1.00 81.38 206 LEU A CA 1
ATOM 1681 C C . LEU A 1 206 ? -1.434 -1.395 -19.412 1.00 81.38 206 LEU A C 1
ATOM 1683 O O . LEU A 1 206 ? -0.708 -1.469 -20.404 1.00 81.38 206 LEU A O 1
ATOM 1687 N N . LEU A 1 207 ? -2.231 -2.394 -19.039 1.00 81.75 207 LEU A N 1
ATOM 1688 C CA . LEU A 1 207 ? -2.351 -3.641 -19.792 1.00 81.75 207 LEU A CA 1
ATOM 1689 C C . LEU A 1 207 ? -3.204 -3.484 -21.062 1.00 81.75 207 LEU A C 1
ATOM 1691 O O . LEU A 1 207 ? -3.267 -4.410 -21.873 1.00 81.75 207 LEU A O 1
ATOM 1695 N N . GLY A 1 208 ? -3.868 -2.338 -21.247 1.00 76.69 208 GLY A N 1
ATOM 1696 C CA . GLY A 1 208 ? -4.805 -2.117 -22.346 1.00 76.69 208 GLY A CA 1
ATOM 1697 C C . GLY A 1 208 ? -6.012 -3.058 -22.290 1.00 76.69 208 GLY A C 1
ATOM 1698 O O . GLY A 1 208 ? -6.611 -3.359 -23.328 1.00 76.69 208 GLY A O 1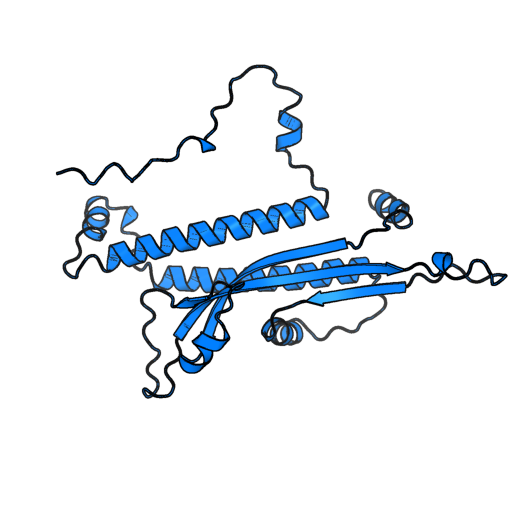
ATOM 1699 N N . VAL A 1 209 ? -6.355 -3.558 -21.097 1.00 63.59 209 VAL A N 1
ATOM 1700 C CA . VAL A 1 209 ? -7.516 -4.426 -20.888 1.00 63.59 209 VAL A CA 1
ATOM 1701 C C . VAL A 1 209 ? -8.756 -3.552 -21.020 1.00 63.59 209 VAL A C 1
ATOM 1703 O O . VAL A 1 209 ? -9.069 -2.753 -20.145 1.00 63.59 209 VAL A O 1
ATOM 1706 N N . ARG A 1 210 ? -9.467 -3.674 -22.145 1.00 51.31 210 ARG A N 1
ATOM 1707 C CA . ARG A 1 210 ? -10.791 -3.058 -22.282 1.00 51.31 210 ARG A CA 1
ATOM 1708 C C . ARG A 1 210 ? -11.732 -3.728 -21.292 1.00 51.31 210 ARG A C 1
ATOM 1710 O O . ARG A 1 210 ? -11.882 -4.951 -21.329 1.00 51.31 210 ARG A O 1
ATOM 1717 N N . SER A 1 211 ? -12.381 -2.932 -20.447 1.00 49.12 211 SER A N 1
ATOM 1718 C CA . SER A 1 211 ? -13.427 -3.438 -19.569 1.00 49.12 211 SER A CA 1
ATOM 1719 C C . SER A 1 211 ? -14.509 -4.118 -20.419 1.00 49.12 211 SER A C 1
ATOM 1721 O O . SER A 1 211 ? -14.963 -3.533 -21.409 1.00 49.12 211 SER A O 1
ATOM 1723 N N . PRO A 1 212 ? -14.974 -5.333 -20.073 1.00 51.03 212 PRO A N 1
ATOM 1724 C CA . PRO A 1 212 ? -16.084 -5.963 -20.785 1.00 51.03 212 PRO A CA 1
ATOM 1725 C C . PRO A 1 212 ? -17.365 -5.108 -20.752 1.00 51.03 212 PRO A C 1
ATOM 1727 O O . PRO A 1 212 ? -18.231 -5.286 -21.611 1.00 51.03 212 PRO A O 1
ATOM 1730 N N . MET A 1 213 ? -17.466 -4.134 -19.835 1.00 46.31 213 MET A N 1
ATOM 1731 C CA . MET A 1 213 ? -18.564 -3.162 -19.804 1.00 46.31 213 MET A CA 1
ATOM 1732 C C . MET A 1 213 ? -18.640 -2.269 -21.047 1.00 46.31 213 MET A C 1
ATOM 1734 O O . MET A 1 213 ? -19.749 -1.913 -21.440 1.00 46.31 213 MET A O 1
ATOM 1738 N N . ASP A 1 214 ? -17.523 -1.975 -21.714 1.00 46.69 214 ASP A N 1
ATOM 1739 C CA . ASP A 1 214 ? -17.530 -1.101 -22.894 1.00 46.69 214 ASP A CA 1
ATOM 1740 C C . ASP A 1 214 ? -18.139 -1.793 -24.122 1.00 46.69 214 ASP A C 1
ATOM 1742 O O . ASP A 1 214 ? -18.703 -1.139 -24.998 1.00 46.69 214 ASP A O 1
ATOM 1746 N N . SER A 1 215 ? -18.105 -3.131 -24.157 1.00 43.38 215 SER A N 1
ATOM 1747 C CA . SER A 1 215 ? -18.704 -3.931 -25.234 1.00 43.38 215 SER A CA 1
ATOM 1748 C C . SER A 1 215 ? -20.228 -4.084 -25.126 1.00 43.38 215 SER A C 1
ATOM 1750 O O . SER A 1 215 ? -20.883 -4.419 -26.112 1.00 43.38 215 SER A O 1
ATOM 1752 N N . ALA A 1 216 ? -20.813 -3.806 -23.955 1.00 46.50 216 ALA A N 1
ATOM 1753 C CA . ALA A 1 216 ? -22.259 -3.893 -23.739 1.00 46.50 216 ALA A CA 1
ATOM 1754 C C . ALA A 1 216 ? -23.002 -2.602 -24.135 1.00 46.50 216 ALA A C 1
ATOM 1756 O O . ALA A 1 216 ? -24.205 -2.629 -24.399 1.00 46.50 216 ALA A O 1
ATOM 1757 N N . THR A 1 217 ? -22.298 -1.470 -24.214 1.00 43.25 217 THR A N 1
ATOM 1758 C CA . THR A 1 217 ? -22.891 -0.150 -24.486 1.00 43.25 217 THR A CA 1
ATOM 1759 C C . THR A 1 217 ? -23.152 0.151 -25.963 1.00 43.25 217 THR A C 1
ATOM 1761 O O . THR A 1 217 ? -23.909 1.074 -26.249 1.00 43.25 217 THR A O 1
ATOM 1764 N N . GLU A 1 218 ? -22.623 -0.637 -26.904 1.00 43.62 218 GLU A N 1
ATOM 1765 C CA . GLU A 1 218 ? -22.930 -0.473 -28.339 1.00 43.62 218 GLU A CA 1
ATOM 1766 C C . GLU A 1 218 ? -24.114 -1.327 -28.832 1.00 43.62 218 GLU A C 1
ATOM 1768 O O . GLU A 1 218 ? -24.557 -1.144 -29.963 1.00 43.62 218 GLU A O 1
ATOM 1773 N N . SER A 1 219 ? -24.691 -2.211 -28.000 1.00 46.28 219 SER A N 1
ATOM 1774 C CA . SER A 1 219 ? -25.784 -3.109 -28.431 1.00 46.28 219 SER A CA 1
ATOM 1775 C C . SER A 1 219 ? -27.141 -2.897 -27.741 1.00 46.28 219 SER A C 1
ATOM 1777 O O . SER A 1 219 ? -28.077 -3.646 -28.020 1.00 46.28 219 SER A O 1
ATOM 1779 N N . SER A 1 220 ? -27.306 -1.900 -26.872 1.00 38.94 220 SER A N 1
ATOM 1780 C CA . SER A 1 220 ? -28.582 -1.687 -26.174 1.00 38.94 220 SER A CA 1
ATOM 1781 C C . SER A 1 220 ? -28.942 -0.208 -26.093 1.00 38.94 220 SER A C 1
ATOM 1783 O O . SER A 1 220 ? -28.861 0.431 -25.043 1.00 38.94 220 SER A O 1
ATOM 1785 N N . ALA A 1 221 ? -29.369 0.340 -27.229 1.00 47.91 221 ALA A N 1
ATOM 1786 C CA . ALA A 1 221 ? -30.150 1.564 -27.243 1.00 47.91 221 ALA A CA 1
ATOM 1787 C C . ALA A 1 221 ? -31.511 1.290 -26.583 1.00 47.91 221 ALA A C 1
ATOM 1789 O O . ALA A 1 221 ? -32.347 0.593 -27.153 1.00 47.91 221 ALA A O 1
ATOM 1790 N N . GLY A 1 222 ? -31.728 1.873 -25.403 1.00 46.41 222 GLY A N 1
ATOM 1791 C CA . GLY A 1 222 ? -33.063 2.050 -24.838 1.00 46.41 222 GLY A CA 1
ATOM 1792 C C . GLY A 1 222 ? -33.311 1.367 -23.501 1.00 46.41 222 GLY A C 1
ATOM 1793 O O . GLY A 1 222 ? -34.196 0.531 -23.419 1.00 46.41 222 GLY A O 1
ATOM 1794 N N . GLU A 1 223 ? -32.622 1.786 -22.442 1.00 37.94 223 GLU A N 1
ATOM 1795 C CA . GLU A 1 223 ? -33.192 1.743 -21.089 1.00 37.94 223 GLU A CA 1
ATOM 1796 C C . GLU A 1 223 ? -32.548 2.845 -20.225 1.00 37.94 223 GLU A C 1
ATOM 1798 O O . GLU A 1 223 ? -31.326 3.020 -20.270 1.00 37.94 223 GLU A O 1
ATOM 1803 N N . PRO A 1 224 ? -33.332 3.654 -19.484 1.00 41.34 224 PRO A N 1
ATOM 1804 C CA . PRO A 1 224 ? -32.786 4.726 -18.666 1.00 41.34 224 PRO A CA 1
ATOM 1805 C C . PRO A 1 224 ? -32.084 4.119 -17.449 1.00 41.34 224 PRO A C 1
ATOM 1807 O O . PRO A 1 224 ? -32.702 3.570 -16.539 1.00 41.34 224 PRO A O 1
ATOM 1810 N N . ARG A 1 225 ? -30.756 4.207 -17.471 1.00 39.53 225 ARG A N 1
ATOM 1811 C CA . ARG A 1 225 ? -29.851 3.691 -16.447 1.00 39.53 225 ARG A CA 1
ATOM 1812 C C . ARG A 1 225 ? -29.948 4.569 -15.194 1.00 39.53 225 ARG A C 1
ATOM 1814 O O . ARG A 1 225 ? -29.625 5.751 -15.243 1.00 39.53 225 ARG A O 1
ATOM 1821 N N . MET A 1 226 ? -30.408 3.984 -14.089 1.00 35.47 226 MET A N 1
ATOM 1822 C CA . MET A 1 226 ? -30.467 4.631 -12.776 1.00 35.47 226 MET A CA 1
ATOM 1823 C C . MET A 1 226 ? -29.035 4.898 -12.280 1.00 35.47 226 MET A C 1
ATOM 1825 O O . MET A 1 226 ? -28.235 3.966 -12.156 1.00 35.47 226 MET A O 1
ATOM 1829 N N . ASP A 1 227 ? -28.700 6.169 -12.056 1.00 46.62 227 ASP A N 1
ATOM 1830 C CA . ASP A 1 227 ? -27.388 6.603 -11.576 1.00 46.62 227 ASP A CA 1
ATOM 1831 C C . ASP A 1 227 ? -27.315 6.487 -10.047 1.00 46.62 227 ASP A C 1
ATOM 1833 O O . ASP A 1 227 ? -27.854 7.303 -9.298 1.00 46.62 227 ASP A O 1
ATOM 1837 N N . TRP A 1 228 ? -26.622 5.459 -9.559 1.00 43.78 228 TRP A N 1
ATOM 1838 C CA . TRP A 1 228 ? -26.402 5.247 -8.126 1.00 43.78 228 TRP A CA 1
ATOM 1839 C C . TRP A 1 228 ? -25.545 6.352 -7.478 1.00 43.78 228 TRP A C 1
ATOM 1841 O O . TRP A 1 228 ? -25.480 6.427 -6.250 1.00 43.78 228 TRP A O 1
ATOM 1851 N N . ARG A 1 229 ? -24.911 7.242 -8.263 1.00 40.59 229 ARG A N 1
ATOM 1852 C CA . ARG A 1 229 ? -24.120 8.374 -7.748 1.00 40.59 229 ARG A CA 1
ATOM 1853 C C . ARG A 1 229 ? -24.973 9.520 -7.192 1.00 40.59 229 ARG A C 1
ATOM 1855 O O . ARG A 1 229 ? -24.432 10.354 -6.464 1.00 40.59 229 ARG A O 1
ATOM 1862 N N . GLU A 1 230 ? -26.284 9.533 -7.442 1.00 39.75 230 GLU A N 1
ATOM 1863 C CA . GLU A 1 230 ? -27.212 10.505 -6.839 1.00 39.75 230 GLU A CA 1
ATOM 1864 C C . GLU A 1 230 ? -27.797 10.056 -5.490 1.00 39.75 230 GLU A C 1
ATOM 1866 O O . GLU A 1 230 ? -28.424 10.851 -4.793 1.00 39.75 230 GLU A O 1
ATOM 1871 N N . SER A 1 231 ? -27.518 8.832 -5.030 1.00 39.66 231 SER A N 1
ATOM 1872 C CA . SER A 1 231 ? -27.923 8.372 -3.691 1.00 39.66 231 SER A CA 1
ATOM 1873 C C . SER A 1 231 ? -26.959 8.863 -2.600 1.00 39.66 231 SER A C 1
ATOM 1875 O O . SER A 1 231 ? -26.436 8.086 -1.801 1.00 39.66 231 SER A O 1
ATOM 1877 N N . ARG A 1 232 ? -26.700 10.176 -2.553 1.00 37.62 232 ARG A N 1
ATOM 1878 C CA . ARG A 1 232 ? -26.164 10.815 -1.346 1.00 37.62 232 ARG A CA 1
ATOM 1879 C C . ARG A 1 232 ? -27.315 10.973 -0.362 1.00 37.62 232 ARG A C 1
ATOM 1881 O O . ARG A 1 232 ? -28.134 11.874 -0.496 1.00 37.62 232 ARG A O 1
ATOM 1888 N N . ILE A 1 233 ? -27.364 10.097 0.637 1.00 42.47 233 ILE A N 1
ATOM 1889 C CA . ILE A 1 233 ? -28.145 10.356 1.846 1.00 42.47 233 ILE A CA 1
ATOM 1890 C C . ILE A 1 233 ? -27.493 11.560 2.531 1.00 42.47 233 ILE A C 1
ATOM 1892 O O . ILE A 1 233 ? -26.370 11.472 3.032 1.00 42.47 233 ILE A O 1
ATOM 1896 N N . ASP A 1 234 ? -28.180 12.696 2.491 1.00 40.91 234 ASP A N 1
ATOM 1897 C CA . ASP A 1 234 ? -27.781 13.915 3.179 1.00 40.91 234 ASP A CA 1
ATOM 1898 C C . ASP A 1 234 ? -28.072 13.758 4.679 1.00 40.91 234 ASP A C 1
ATOM 1900 O O . ASP A 1 234 ? -29.196 13.928 5.149 1.00 40.91 234 ASP A O 1
ATOM 1904 N N . LEU A 1 235 ? -27.051 13.366 5.446 1.00 40.50 235 LEU A N 1
ATOM 1905 C CA . LEU A 1 235 ? -27.147 13.186 6.900 1.00 40.50 235 LEU A CA 1
ATOM 1906 C C . LEU A 1 235 ? -27.148 14.516 7.677 1.00 40.50 235 LEU A C 1
ATOM 1908 O O . LEU A 1 235 ? -27.097 14.505 8.904 1.00 40.50 235 LEU A O 1
ATOM 1912 N N . THR A 1 236 ? -27.246 15.668 7.005 1.00 42.31 236 THR A N 1
ATOM 1913 C CA . THR A 1 236 ? -27.322 16.973 7.682 1.00 42.31 236 THR A CA 1
ATOM 1914 C C . THR A 1 236 ? -28.722 17.334 8.197 1.00 42.31 236 THR A C 1
ATOM 1916 O O . THR A 1 236 ? -28.867 18.341 8.886 1.00 42.31 236 THR A O 1
ATOM 1919 N N . SER A 1 237 ? -29.751 16.505 7.960 1.00 44.31 237 SER A N 1
ATOM 1920 C CA . SER A 1 237 ? -31.125 16.787 8.416 1.00 44.31 237 SER A CA 1
ATOM 1921 C C . SER A 1 237 ? -31.560 16.085 9.715 1.00 44.31 237 SER A C 1
ATOM 1923 O O . SER A 1 237 ? -32.705 16.265 10.131 1.00 44.31 237 SER A O 1
ATOM 1925 N N . ILE A 1 238 ? -30.698 15.312 10.385 1.00 43.75 238 ILE A N 1
ATOM 1926 C CA . ILE A 1 238 ? -31.021 14.683 11.683 1.00 43.75 238 ILE A CA 1
ATOM 1927 C C . ILE A 1 238 ? -30.354 15.493 12.799 1.00 43.75 238 ILE A C 1
ATOM 1929 O O . ILE A 1 238 ? -29.380 15.088 13.423 1.00 43.75 238 ILE A O 1
ATOM 1933 N N . GLY A 1 239 ? -30.857 16.706 12.992 1.00 45.47 239 GLY A N 1
ATOM 1934 C CA . GLY A 1 239 ? -30.362 17.655 13.984 1.00 45.47 239 GLY A CA 1
ATOM 1935 C C . GLY A 1 239 ? -31.339 18.811 14.136 1.00 45.47 239 GLY A C 1
ATOM 1936 O O . GLY A 1 239 ? -30.994 19.959 13.880 1.00 45.47 239 GLY A O 1
ATOM 1937 N N . GLY A 1 240 ? -32.590 18.495 14.474 1.00 37.72 240 GLY A N 1
ATOM 1938 C CA . GLY A 1 240 ? -33.668 19.470 14.573 1.00 37.72 240 GLY A CA 1
ATOM 1939 C C . GLY A 1 240 ? -34.703 19.088 15.624 1.00 37.72 240 GLY A C 1
ATOM 1940 O O . GLY A 1 240 ? -35.689 18.442 15.284 1.00 37.72 240 GLY A O 1
ATOM 1941 N N . LYS A 1 241 ? -34.481 19.633 16.829 1.00 37.66 241 LYS A N 1
ATOM 1942 C CA . LYS A 1 241 ? -35.284 19.632 18.071 1.00 37.66 241 LYS A CA 1
ATOM 1943 C C . LYS A 1 241 ? -35.081 18.474 19.038 1.00 37.66 241 LYS A C 1
ATOM 1945 O O . LYS A 1 241 ? -35.387 17.323 18.679 1.00 37.66 241 LYS A O 1
#

Organism: NCBI:txid1095630

Sequence (241 aa):
MGGLAWIFALLPLFPRPISIELAFYDLITTKNSELDNLKTDYWKAGKIYSDVVLPTEESNARYRMLCQRAYSISFIASSESERDSLRNHSSDPQIYWTILELAPLDFLNWREALSPMTIEKSDGLTSLIRYSLEALALVVKGYERILSYFDEIIVEKDVFLDPEAHDSLLTDDEPFSRSKRYFWAITTLKEINHTVIDNIQEIENLLGVRSPMDSATESSAGEPRMDWRESRIDLTSIGGK

Secondary structure (DSSP, 8-state):
--SSHHHHTTGGG--S-EEEEEEEEEEEEEETTTHHHH--SSS-EEEPTT-------TTS-EEEEEEEEEEEEEEEEEEGGGT-TT--S-----EEEEEEEE--HHHHHHHHHT-PPP--S--HHHHHHHHHHHHHHHHHHHHHHHHHHHHHH---TTGGG-HHHHHHTTS-TTTTHHHHHHHHHHHHHHHHHHHHHHHHHHHHHHHT---HHHHHTTS--------GGG----GGGS---

pLDDT: mean 71.11, std 18.23, range [35.0, 95.06]

Radius of gyration: 25.25 Å; chains: 1; bounding box: 64×39×70 Å

Foldseek 3Di:
DPDCPVVVVCVVPDPDKQKAKAKAKFKDKADPVCQVVQDDPPKDKAFAAPFDFPPDPPRGTITIMIIIFMKMKIKDKDWPVVPPPPDDDDDDTDIDMDMDIDGDPCLVVVVVVVDDDDPPDDDRVSVRVVVVVSVVVVRVVRVVVVVVVVCVLPVVVCLVVPVVSVVVLCVDPPPSSSVVNVVSVVVVVVVRVVSVVVSVVSVCVSVVPDDVVVVVVVPDDDDDDDDPVPPPPPPPPPPDD